Protein AF-E6YTX5-F1 (afdb_monomer)

Secondary structure (DSSP, 8-state):
-PPPP-EEEEEEEEEP----TTS-----EEEEEEESS-BTTBPTT-EEEEESSGGGB-SSTT-EEB---SS-----SS-EE-TT-EE-TT-EE-TT-EE-TT-EE-TT-EEETT-EE-TT-EE-TT-EEES-EE-TT-EE-TT-EEETT-EE-TT-EE-TT-EE-TT-EE-TT-EE-TT-EE-TT-EE-TT-EEEET-EE-TT-EE-TT-EEEE-TTSSSEE---------

Nearest PDB structures (foldseek):
  3bfp-assembly1_A  TM=7.413E-01  e=3.092E-03  Campylobacter jejuni
  5tyh-assembly1_A  TM=8.079E-01  e=4.284E-02  Campylobacter jejuni subsp. jejuni NCTC 11168 = ATCC 700819
  4eab-assembly1_A  TM=7.707E-01  e=7.173E-02  Caulobacter vibrioides
  3bss-assembly1_A  TM=4.987E-01  e=5.265E-02  Campylobacter jejuni
  8gpm-assembly1_A  TM=3.369E-01  e=1.201E-01  Acinetobacter baumannii

Solvent-accessible surface area (backbone atoms only — not comparable to full-atom values): 10870 Å² total; per-residue (Å²): 134,85,80,66,71,39,55,47,77,55,71,83,62,59,77,50,74,55,88,60,102,78,82,68,69,58,73,49,62,33,28,29,31,29,29,67,43,70,48,84,92,49,47,55,67,41,62,31,24,49,42,59,51,77,84,29,49,44,61,52,70,51,26,45,50,44,48,52,88,84,79,89,62,66,40,55,42,63,20,37,37,24,41,44,12,39,37,28,43,47,17,23,41,11,58,63,10,36,36,20,46,54,11,37,35,23,43,51,12,38,35,22,59,50,13,39,35,22,46,52,12,37,36,23,46,52,12,36,36,31,36,17,42,35,23,44,54,11,36,38,22,42,53,10,36,36,25,44,65,12,37,36,21,43,54,10,36,37,22,41,53,12,37,38,21,44,51,14,36,35,21,47,52,10,36,37,22,44,50,14,37,36,21,47,52,16,34,37,22,41,55,12,37,37,22,52,62,19,80,44,48,48,77,44,76,43,44,46,82,40,31,35,29,40,50,97,88,48,105,47,84,37,72,74,72,88,83,81,86,80,129

Radius of gyration: 19.89 Å; Cα contacts (8 Å, |Δi|>4): 703; chains: 1; bounding box: 44×38×70 Å

pLDDT: mean 84.65, std 18.73, range [28.7, 98.88]

Foldseek 3Di:
DDLPAQKDFDDKADFDADPDVPDDGDTAIWTWIAGCADADPDHHGATFFIERDPQQEDSDAQWGHHDDDDDPAGQDDAEHIDHNEYHEANHHAHAHEYEYDHEYEYHQEYHHANEYHDDQEYEDADEYEHCEYEEANEYEYALEYEYEDEYAYHQEYEYADEYAYDHEYTDDNEYEYHHAYAYANEYAEANEYHDDDHYHYHHHYHHHDFYWYDDPPDRDTDRDDDDDPDD

Mean predicted aligned error: 8.16 Å

Structure (mmCIF, N/CA/C/O backbone):
data_AF-E6YTX5-F1
#
_entry.id   AF-E6YTX5-F1
#
loop_
_atom_site.group_PDB
_atom_site.id
_atom_site.type_symbol
_atom_site.label_atom_id
_atom_site.label_alt_id
_atom_site.label_comp_id
_atom_site.label_asym_id
_atom_site.label_entity_id
_atom_site.label_seq_id
_atom_site.pdbx_PDB_ins_code
_atom_site.Cartn_x
_atom_site.Cartn_y
_atom_site.Cartn_z
_atom_site.occupancy
_atom_site.B_iso_or_equiv
_atom_site.auth_seq_id
_atom_site.auth_comp_id
_atom_site.auth_asym_id
_atom_site.auth_atom_id
_atom_site.pdbx_PDB_model_num
ATOM 1 N N . MET A 1 1 ? -13.051 19.928 21.523 1.00 49.06 1 MET A N 1
ATOM 2 C CA . MET A 1 1 ? -14.189 18.980 21.526 1.00 49.06 1 MET A CA 1
ATOM 3 C C . MET A 1 1 ? -13.608 17.581 21.617 1.00 49.06 1 MET A C 1
ATOM 5 O O . MET A 1 1 ? -12.653 17.315 20.905 1.00 49.06 1 MET A O 1
ATOM 9 N N . SER A 1 2 ? -14.096 16.726 22.518 1.00 64.88 2 SER A N 1
ATOM 10 C CA . SER A 1 2 ? -13.636 15.332 22.587 1.00 64.88 2 SER A CA 1
ATOM 11 C C . SER A 1 2 ? -14.159 14.577 21.361 1.00 64.88 2 SER A C 1
ATOM 13 O O . SER A 1 2 ? -15.361 14.613 21.093 1.00 64.88 2 SER A O 1
ATOM 15 N N . VAL A 1 3 ? -13.272 13.945 20.587 1.00 73.25 3 VAL A N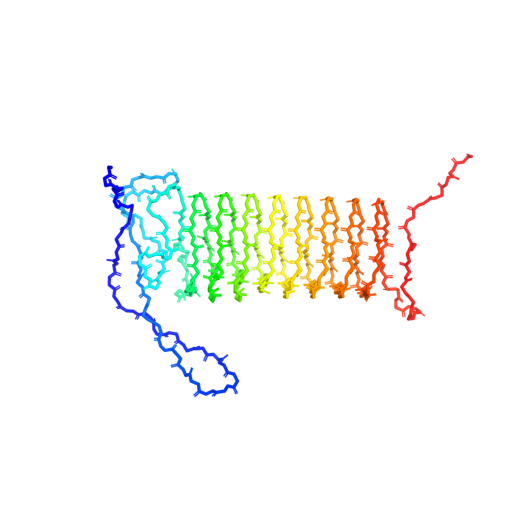 1
ATOM 16 C CA . VAL A 1 3 ? -13.670 13.077 19.470 1.00 73.25 3 VAL A CA 1
ATOM 17 C C . VAL A 1 3 ? -14.444 11.894 20.049 1.00 73.25 3 VAL A C 1
ATOM 19 O O . VAL A 1 3 ? -13.931 11.146 20.880 1.00 73.25 3 VAL A O 1
ATOM 22 N N . ARG A 1 4 ? -15.701 11.718 19.628 1.00 88.31 4 ARG A N 1
ATOM 23 C CA . ARG A 1 4 ? -16.522 10.586 20.072 1.00 88.31 4 ARG A CA 1
ATOM 24 C C . ARG A 1 4 ? -15.938 9.288 19.513 1.00 88.31 4 ARG A C 1
ATOM 26 O O . ARG A 1 4 ? -15.827 9.150 18.292 1.00 88.31 4 ARG A O 1
ATOM 33 N N . LYS A 1 5 ? -15.638 8.328 20.398 1.00 94.19 5 LYS A N 1
ATOM 34 C CA . LYS A 1 5 ? -15.124 7.005 20.013 1.00 94.19 5 LYS A CA 1
ATOM 35 C C . LYS A 1 5 ? -15.988 6.365 18.925 1.00 94.19 5 LYS A C 1
ATOM 37 O O . LYS A 1 5 ? -17.220 6.391 18.978 1.00 94.19 5 LYS A O 1
ATOM 42 N N . LYS A 1 6 ? -15.310 5.818 17.920 1.00 95.25 6 LYS A N 1
ATOM 43 C CA . LYS A 1 6 ? -15.910 5.157 16.751 1.00 95.25 6 LYS A CA 1
ATOM 44 C C . LYS A 1 6 ? -16.050 3.647 16.947 1.00 95.25 6 LYS A C 1
ATOM 46 O O . LYS A 1 6 ? -16.981 3.048 16.421 1.00 95.25 6 LYS A O 1
ATOM 51 N N . TYR A 1 7 ? -15.158 3.056 17.733 1.00 95.44 7 TYR A N 1
ATOM 52 C CA . TYR A 1 7 ? -15.118 1.629 18.018 1.00 95.44 7 TYR A CA 1
ATOM 53 C C . TYR A 1 7 ? -14.652 1.371 19.453 1.00 95.44 7 TYR A C 1
ATOM 55 O O . TYR A 1 7 ? -14.137 2.270 20.122 1.00 95.44 7 TYR A O 1
ATOM 63 N N . GLU A 1 8 ? -14.820 0.134 19.899 1.00 94.94 8 GLU A N 1
ATOM 64 C CA . GLU A 1 8 ? -14.293 -0.401 21.156 1.00 94.94 8 GLU A CA 1
ATOM 65 C C . GLU A 1 8 ? -13.584 -1.742 20.931 1.00 94.94 8 GLU A C 1
ATOM 67 O O . GLU A 1 8 ? -13.739 -2.363 19.878 1.00 94.94 8 GLU A O 1
ATOM 72 N N . PHE A 1 9 ? -12.843 -2.208 21.938 1.00 92.62 9 PHE A N 1
ATOM 73 C CA . PHE A 1 9 ? -12.218 -3.530 21.943 1.00 92.62 9 PHE A CA 1
ATOM 74 C C . PHE A 1 9 ? -13.147 -4.610 22.492 1.00 92.62 9 PHE A C 1
ATOM 76 O O . PHE A 1 9 ? -13.780 -4.439 23.533 1.00 92.62 9 PHE A O 1
ATOM 83 N N . VAL A 1 10 ? -13.180 -5.760 21.820 1.00 87.44 10 VAL A N 1
ATOM 84 C CA . VAL A 1 10 ? -14.000 -6.921 22.171 1.00 87.44 10 VAL A CA 1
ATOM 85 C C . VAL A 1 10 ? -13.105 -8.138 22.411 1.00 87.44 10 VAL A C 1
ATOM 87 O O . VAL A 1 10 ? -12.638 -8.755 21.460 1.00 87.44 10 VAL A O 1
ATOM 90 N N . ARG A 1 11 ? -12.941 -8.525 23.691 1.00 68.31 11 ARG A N 1
ATOM 91 C CA . ARG A 1 11 ? -12.152 -9.688 24.177 1.00 68.31 11 ARG A CA 1
ATOM 92 C C . ARG A 1 11 ? -10.670 -9.715 23.696 1.00 68.31 11 ARG A C 1
ATOM 94 O O . ARG A 1 11 ? -10.247 -8.966 22.828 1.00 68.31 11 ARG A O 1
ATOM 101 N N . LYS A 1 12 ? -9.849 -10.550 24.346 1.00 65.00 12 LYS A N 1
ATOM 102 C CA . LYS A 1 12 ? -8.376 -10.709 24.210 1.00 65.00 12 LYS A CA 1
ATOM 103 C C . LYS A 1 12 ? -8.095 -12.178 23.833 1.00 65.00 12 LYS A C 1
ATOM 105 O O . LYS A 1 12 ? -8.868 -13.017 24.283 1.00 65.00 12 LYS A O 1
ATOM 110 N N . SER A 1 13 ? -7.079 -12.641 23.106 1.00 59.00 13 SER A N 1
ATOM 111 C CA . SER A 1 13 ? -6.025 -12.122 22.215 1.00 59.00 13 SER A CA 1
ATOM 112 C C . SER A 1 13 ? -5.640 -13.297 21.308 1.00 59.00 13 SER A C 1
ATOM 114 O O . SER A 1 13 ? -5.735 -14.445 21.746 1.00 59.00 13 SER A O 1
ATOM 116 N N . VAL A 1 14 ? -5.131 -13.032 20.109 1.00 59.97 14 VAL A N 1
ATOM 117 C CA . VAL A 1 14 ? -4.348 -14.028 19.361 1.00 59.97 14 VAL A CA 1
ATOM 118 C C . VAL A 1 14 ? -2.887 -13.658 19.501 1.00 59.97 14 VAL A C 1
ATOM 120 O O . VAL A 1 14 ? -2.542 -12.490 19.350 1.00 59.97 14 VAL A O 1
ATOM 123 N N . THR A 1 15 ? -2.064 -14.637 19.864 1.00 54.44 15 THR A N 1
ATOM 124 C CA . THR A 1 15 ? -0.613 -14.482 19.934 1.00 54.44 15 THR A CA 1
ATOM 125 C C . THR A 1 15 ? -0.040 -14.794 18.566 1.00 54.44 15 THR A C 1
ATOM 127 O O . THR A 1 15 ? -0.195 -15.914 18.079 1.00 54.44 15 THR A O 1
ATOM 130 N N . PHE A 1 16 ? 0.633 -13.819 17.970 1.00 57.09 16 PHE A N 1
ATOM 131 C CA . PHE A 1 16 ? 1.436 -14.042 16.778 1.00 57.09 16 PHE A CA 1
ATOM 132 C C . PHE A 1 16 ? 2.883 -14.323 17.145 1.00 57.09 16 PHE A C 1
ATOM 134 O O . PHE A 1 16 ? 3.424 -13.757 18.096 1.00 57.09 16 PHE A O 1
ATOM 141 N N . LEU A 1 17 ? 3.482 -15.243 16.393 1.00 48.41 17 LEU A N 1
ATOM 142 C CA . LEU A 1 17 ? 4.911 -15.499 16.403 1.00 48.41 17 LEU A CA 1
ATOM 143 C C . LEU A 1 17 ? 5.479 -14.886 15.128 1.00 48.41 17 LEU A C 1
ATOM 145 O O . LEU A 1 17 ? 5.140 -15.323 14.028 1.00 48.41 17 LEU A O 1
ATOM 149 N N . TYR A 1 18 ? 6.354 -13.900 15.282 1.00 50.44 18 TYR A N 1
ATOM 150 C CA . TYR A 1 18 ? 7.182 -13.421 14.184 1.00 50.44 18 TYR A CA 1
ATOM 151 C C . TYR A 1 18 ? 8.235 -14.487 13.861 1.00 50.44 18 TYR A C 1
ATOM 153 O O . TYR A 1 18 ? 8.946 -14.919 14.778 1.00 50.44 18 TYR A O 1
ATOM 161 N N . PRO A 1 19 ? 8.379 -14.918 12.598 1.00 44.81 19 PRO A N 1
ATOM 162 C CA . PRO A 1 19 ? 9.629 -15.487 12.141 1.00 44.81 19 PRO A CA 1
ATOM 163 C C . PRO A 1 19 ? 10.582 -14.317 11.875 1.00 44.81 19 PRO A C 1
ATOM 165 O O . PRO A 1 19 ? 10.585 -13.751 10.785 1.00 44.81 19 PRO A O 1
ATOM 168 N N . ASP A 1 20 ? 11.355 -13.911 12.880 1.00 43.38 20 ASP A N 1
ATOM 169 C CA . ASP A 1 20 ? 12.645 -13.289 12.589 1.00 43.38 20 ASP A CA 1
ATOM 170 C C . ASP A 1 20 ? 13.695 -14.403 12.428 1.00 43.38 20 ASP A C 1
ATOM 172 O O . ASP A 1 20 ? 13.547 -15.508 12.956 1.00 43.38 20 ASP A O 1
ATOM 176 N N . GLU A 1 21 ? 14.751 -14.146 11.659 1.00 49.84 21 GLU A N 1
ATOM 177 C CA . GLU A 1 21 ? 15.874 -15.082 11.511 1.00 49.84 21 GLU A CA 1
ATOM 178 C C . GLU A 1 21 ? 16.780 -15.123 12.768 1.00 49.84 21 GLU A C 1
ATOM 180 O O . GLU A 1 21 ? 17.807 -15.799 12.751 1.00 49.84 21 GLU A O 1
ATOM 185 N N . GLN A 1 22 ? 16.445 -14.418 13.864 1.00 50.69 22 GLN A N 1
ATOM 186 C CA . GLN A 1 22 ? 17.355 -14.166 14.998 1.00 50.69 22 GLN A CA 1
ATOM 187 C C . GLN A 1 22 ? 16.780 -14.367 16.413 1.00 50.69 22 GLN A C 1
ATOM 189 O O . GLN A 1 22 ? 17.419 -14.007 17.398 1.00 50.69 22 GLN A O 1
ATOM 1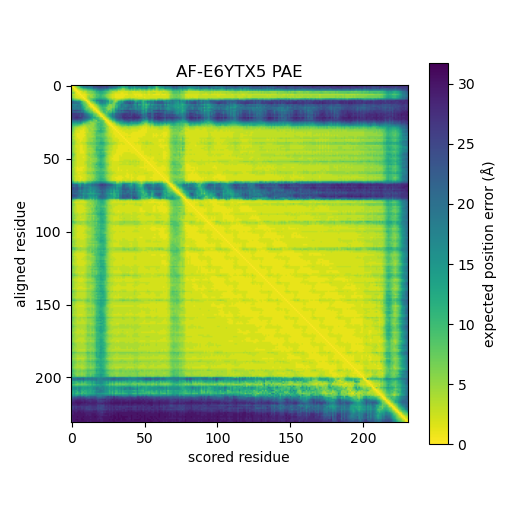94 N N . SER A 1 23 ? 15.706 -15.140 16.552 1.00 49.38 23 SER A N 1
ATOM 195 C CA . SER A 1 23 ? 15.308 -15.770 17.819 1.00 49.38 23 SER A CA 1
ATOM 196 C C . SER A 1 23 ? 14.799 -14.815 18.912 1.00 49.38 23 SER A C 1
ATOM 198 O O . SER A 1 23 ? 15.160 -14.975 20.082 1.00 49.38 23 SER A O 1
ATOM 200 N N . LEU A 1 24 ? 13.879 -13.895 18.598 1.00 43.97 24 LEU A N 1
ATOM 201 C CA . LEU A 1 24 ? 12.984 -13.354 19.631 1.00 43.97 24 LEU A CA 1
ATOM 202 C C . LEU A 1 24 ? 11.525 -13.315 19.160 1.00 43.97 24 LEU A C 1
ATOM 204 O O . LEU A 1 24 ? 11.080 -12.413 18.457 1.00 43.97 24 LEU A O 1
ATOM 208 N N . HIS A 1 25 ? 10.735 -14.288 19.612 1.00 53.22 25 HIS A N 1
ATOM 209 C CA . HIS A 1 25 ? 9.292 -14.293 19.397 1.00 53.22 25 HIS A CA 1
ATOM 210 C C . HIS A 1 25 ? 8.640 -13.114 20.133 1.00 53.22 25 HIS A C 1
ATOM 212 O O . HIS A 1 25 ? 8.326 -13.203 21.324 1.00 53.22 25 HIS A O 1
ATOM 218 N N . LYS A 1 26 ? 8.406 -11.995 19.441 1.00 58.50 26 LYS A N 1
ATOM 219 C CA . LYS A 1 26 ? 7.594 -10.911 19.998 1.00 58.50 26 LYS A CA 1
ATOM 220 C C . LYS A 1 26 ? 6.137 -11.372 20.034 1.00 58.50 26 LYS A C 1
ATOM 222 O O . LYS A 1 26 ? 5.493 -11.530 19.011 1.00 58.50 26 LYS A O 1
ATOM 227 N N . THR A 1 27 ? 5.611 -11.605 21.229 1.00 64.94 27 THR A N 1
ATOM 228 C CA . THR A 1 27 ? 4.177 -11.841 21.412 1.00 64.94 27 THR A CA 1
ATOM 229 C C . THR A 1 27 ? 3.468 -10.496 21.465 1.00 64.94 27 THR A C 1
ATOM 231 O O . THR A 1 27 ? 3.689 -9.724 22.399 1.00 64.94 27 THR A O 1
ATOM 234 N N . VAL A 1 28 ? 2.611 -10.220 20.486 1.00 71.62 28 VAL A N 1
ATOM 235 C CA . VAL A 1 28 ? 1.752 -9.029 20.482 1.00 71.62 28 VAL A CA 1
ATOM 236 C C . VAL A 1 28 ? 0.323 -9.428 20.827 1.00 71.62 28 VAL A C 1
ATOM 238 O O . VAL A 1 28 ? -0.205 -10.411 20.310 1.00 71.62 28 VAL A O 1
ATOM 241 N N . ALA A 1 29 ? -0.304 -8.672 21.730 1.00 78.94 29 ALA A N 1
ATOM 242 C CA . ALA A 1 29 ? -1.715 -8.834 22.044 1.00 78.94 29 ALA A CA 1
ATOM 243 C C . ALA A 1 29 ? -2.551 -8.021 21.054 1.00 78.94 29 ALA A C 1
ATOM 245 O O . ALA A 1 29 ? -2.413 -6.806 20.972 1.00 78.94 29 ALA A O 1
ATOM 246 N N . LEU A 1 30 ? -3.442 -8.700 20.339 1.00 81.69 30 LEU A N 1
ATOM 247 C CA . LEU A 1 30 ? -4.367 -8.066 19.408 1.00 81.69 30 LEU A CA 1
ATOM 248 C C . LEU A 1 30 ? -5.788 -8.064 19.970 1.00 81.69 30 LEU A C 1
ATOM 250 O O . LEU A 1 30 ? -6.232 -9.039 20.586 1.00 81.69 30 LEU A O 1
ATOM 254 N N . PHE A 1 31 ? -6.509 -6.978 19.715 1.00 86.31 31 PHE A N 1
ATOM 255 C CA . PHE A 1 31 ? -7.867 -6.744 20.183 1.00 86.31 31 PHE A CA 1
ATOM 256 C C . PHE A 1 31 ? -8.803 -6.614 19.002 1.00 86.31 31 PHE A C 1
ATOM 258 O O . PHE A 1 31 ? -8.623 -5.735 18.161 1.00 86.31 31 PHE A O 1
ATOM 265 N N . ARG A 1 32 ? -9.833 -7.458 18.960 1.00 88.50 32 ARG A N 1
ATOM 266 C CA . ARG A 1 32 ? -10.882 -7.320 17.956 1.00 88.50 32 ARG A CA 1
ATOM 267 C C . ARG A 1 32 ? -11.642 -6.020 18.190 1.00 88.50 32 ARG A C 1
ATOM 269 O O . ARG A 1 32 ? -11.944 -5.698 19.338 1.00 88.50 32 ARG A O 1
ATOM 276 N N . ILE A 1 33 ? -11.982 -5.302 17.129 1.00 91.38 33 ILE A N 1
ATOM 277 C CA . ILE A 1 33 ? -12.743 -4.056 17.223 1.00 91.38 33 ILE A CA 1
ATOM 278 C C . ILE A 1 33 ? -14.227 -4.287 16.943 1.00 91.38 33 ILE A C 1
ATOM 280 O O . ILE A 1 33 ? -14.610 -5.172 16.175 1.00 91.38 33 ILE A O 1
ATOM 284 N N . ARG A 1 34 ? -15.073 -3.457 17.547 1.00 93.75 34 ARG A N 1
ATOM 285 C CA . ARG A 1 34 ? -16.507 -3.377 17.251 1.00 93.75 34 ARG A CA 1
ATOM 286 C C . ARG A 1 34 ? -16.930 -1.931 17.090 1.00 93.75 34 ARG A C 1
ATOM 288 O O . ARG A 1 34 ? -16.569 -1.096 17.917 1.00 93.75 34 ARG A O 1
ATOM 295 N N . ALA A 1 35 ? -17.698 -1.640 16.048 1.00 96.44 35 ALA A N 1
ATOM 296 C CA . ALA A 1 35 ? -18.214 -0.305 15.784 1.00 96.44 35 ALA A CA 1
ATOM 297 C C . ALA A 1 35 ? -19.236 0.122 16.853 1.00 96.44 35 ALA A C 1
ATOM 299 O O . ALA A 1 35 ? -20.155 -0.622 17.191 1.00 96.44 35 ALA A O 1
ATOM 300 N N . LEU A 1 36 ? -19.095 1.346 17.367 1.00 97.50 36 LEU A N 1
ATOM 301 C CA . LEU A 1 36 ? -19.989 1.936 18.377 1.00 97.50 36 LEU A CA 1
ATOM 302 C C . LEU A 1 36 ? -21.110 2.793 17.769 1.00 97.50 36 LEU A C 1
ATOM 304 O O . LEU A 1 36 ? -22.037 3.197 18.470 1.00 97.50 36 LEU A O 1
ATOM 308 N N . ARG A 1 37 ? -20.989 3.144 16.488 1.00 95.88 37 ARG A N 1
ATOM 309 C CA . ARG A 1 37 ? -21.912 4.010 15.745 1.00 95.88 37 ARG A CA 1
ATOM 310 C C . ARG A 1 37 ? -21.762 3.768 14.248 1.00 95.88 37 ARG A C 1
ATOM 312 O O . ARG A 1 37 ? -20.756 3.206 13.832 1.00 95.88 37 ARG A O 1
ATOM 319 N N . ASP A 1 38 ? -22.706 4.275 13.469 1.00 97.19 38 ASP A N 1
ATOM 320 C CA . ASP A 1 38 ? -22.618 4.307 12.009 1.00 97.19 38 ASP A CA 1
ATOM 321 C C . ASP A 1 38 ? -21.572 5.332 11.524 1.00 97.19 38 ASP A C 1
ATOM 323 O O . ASP A 1 38 ? -21.462 6.436 12.081 1.00 97.19 38 ASP A O 1
ATOM 327 N N . PHE A 1 39 ? -20.817 4.978 10.480 1.00 96.06 39 PHE A N 1
ATOM 328 C CA . PHE A 1 39 ? -19.897 5.857 9.742 1.00 96.06 39 PHE A CA 1
ATOM 329 C C . PHE A 1 39 ? -19.501 5.216 8.407 1.00 96.06 39 PHE A C 1
ATOM 331 O O . PHE A 1 39 ? -19.269 4.013 8.347 1.00 96.06 39 PHE A O 1
ATOM 338 N N . GLY A 1 40 ? -19.393 6.010 7.337 1.00 94.75 40 GLY A N 1
ATOM 339 C CA . GLY A 1 40 ? -19.161 5.468 5.995 1.00 94.75 40 GLY A CA 1
ATOM 340 C C . GLY A 1 40 ? -20.168 4.360 5.659 1.00 94.75 40 GLY A C 1
ATOM 341 O O . GLY A 1 40 ? -21.378 4.580 5.691 1.00 94.75 40 GLY A O 1
ATOM 342 N N . ASP A 1 41 ? -19.650 3.172 5.375 1.00 93.75 41 ASP A N 1
ATOM 343 C CA . ASP A 1 41 ? -20.376 1.925 5.127 1.00 93.75 41 ASP A CA 1
ATOM 344 C C . ASP A 1 41 ? -20.474 0.989 6.347 1.00 93.75 41 ASP A C 1
ATOM 346 O O . ASP A 1 41 ? -21.129 -0.045 6.259 1.00 93.75 41 ASP A O 1
ATOM 350 N N . VAL A 1 42 ? -19.888 1.355 7.489 1.00 95.81 42 VAL A N 1
ATOM 351 C CA . VAL A 1 42 ? -19.889 0.555 8.724 1.00 95.81 42 VAL A CA 1
ATOM 352 C C . VAL A 1 42 ? -21.095 0.904 9.596 1.00 95.81 42 VAL A C 1
ATOM 354 O O . VAL A 1 42 ? -21.420 2.083 9.794 1.00 95.81 42 VAL A O 1
ATOM 357 N N . LYS A 1 43 ? -21.750 -0.120 10.146 1.00 96.62 43 LYS A N 1
ATOM 358 C CA . LYS A 1 43 ? -22.913 -0.014 11.033 1.00 96.62 43 LYS A CA 1
ATOM 359 C C . LYS A 1 43 ? -22.554 -0.253 12.490 1.00 96.62 43 LYS A C 1
ATOM 361 O O . LYS A 1 43 ? -21.639 -1.002 12.826 1.00 96.62 43 LYS A O 1
ATOM 366 N N . ALA A 1 44 ? -23.290 0.404 13.385 1.00 96.81 44 ALA A N 1
ATOM 367 C CA . ALA A 1 44 ? -23.146 0.178 14.817 1.00 96.81 44 ALA A CA 1
ATOM 368 C C . ALA A 1 44 ? -23.325 -1.315 15.151 1.00 96.81 44 ALA A C 1
ATOM 370 O O . ALA A 1 44 ? -24.318 -1.931 14.773 1.00 96.81 44 ALA A O 1
ATOM 371 N N . GLY A 1 45 ? -22.373 -1.882 15.893 1.00 94.38 45 GLY A N 1
ATOM 372 C CA . GLY A 1 45 ? -22.345 -3.303 16.236 1.00 94.38 45 GLY A CA 1
ATOM 373 C C . GLY A 1 45 ? -21.515 -4.177 15.295 1.00 94.38 45 GLY A C 1
ATOM 374 O O . GLY A 1 45 ? -21.178 -5.292 15.701 1.00 94.38 45 GLY A O 1
ATOM 375 N N . ASP A 1 46 ? -21.117 -3.682 14.117 1.00 92.88 46 ASP A N 1
ATOM 376 C CA . ASP A 1 46 ? -20.269 -4.431 13.189 1.00 92.88 46 ASP A CA 1
ATOM 377 C C . ASP A 1 46 ? -18.948 -4.820 13.852 1.00 92.88 46 ASP A C 1
ATOM 379 O O . ASP A 1 46 ? -18.265 -4.002 14.484 1.00 92.88 46 ASP A O 1
ATOM 383 N N . LEU A 1 47 ? -18.580 -6.091 13.702 1.00 90.69 47 LEU A N 1
ATOM 384 C CA . LEU A 1 47 ? -17.277 -6.583 14.119 1.00 90.69 47 LEU A CA 1
ATOM 385 C C . LEU A 1 47 ? -16.259 -6.266 13.028 1.00 90.69 47 LEU A C 1
ATOM 387 O O . LEU A 1 47 ? -16.417 -6.680 11.882 1.00 90.69 47 LEU A O 1
ATOM 391 N N . GLY A 1 48 ? -15.195 -5.570 13.405 1.00 90.31 48 GLY A N 1
ATOM 392 C CA . GLY A 1 48 ? -14.028 -5.392 12.558 1.00 90.31 48 GLY A CA 1
ATOM 393 C C . GLY A 1 48 ? -12.971 -6.456 12.825 1.00 90.31 48 GLY A C 1
ATOM 394 O O . GLY A 1 48 ? -13.179 -7.411 13.594 1.00 90.31 48 GLY A O 1
ATOM 395 N N . GLY A 1 49 ? -11.825 -6.256 12.181 1.00 87.94 49 GLY A N 1
ATOM 396 C CA . GLY A 1 49 ? -10.603 -6.997 12.443 1.00 87.94 49 GLY A CA 1
ATOM 397 C C . GLY A 1 49 ? -10.057 -6.710 13.843 1.00 87.94 49 GLY A C 1
ATOM 398 O O . GLY A 1 49 ? -10.748 -6.269 14.757 1.00 87.94 49 GLY A O 1
ATOM 399 N N . PHE A 1 50 ? -8.788 -6.993 14.032 1.00 87.19 50 PHE A N 1
ATOM 400 C CA . PHE A 1 50 ? -8.039 -6.776 15.253 1.00 87.19 50 PHE A CA 1
ATOM 401 C C . PHE A 1 50 ? -7.010 -5.654 15.070 1.00 87.19 50 PHE A C 1
ATOM 403 O O . PHE A 1 50 ? -6.538 -5.373 13.975 1.00 87.19 50 PHE A O 1
ATOM 410 N N . ILE A 1 51 ? -6.665 -4.985 16.159 1.00 88.25 51 ILE A N 1
ATOM 411 C CA . ILE A 1 51 ? -5.576 -4.009 16.200 1.00 88.25 51 ILE A CA 1
ATOM 412 C C . ILE A 1 51 ? -4.786 -4.192 17.497 1.00 88.25 51 ILE A C 1
ATOM 414 O O . ILE A 1 51 ? -5.297 -4.772 18.454 1.00 88.25 51 ILE A O 1
ATOM 418 N N . GLU A 1 52 ? -3.542 -3.725 17.540 1.00 84.69 52 GLU A N 1
ATOM 419 C CA . GLU A 1 52 ? -2.674 -3.864 18.720 1.00 84.69 52 GLU A CA 1
ATOM 420 C C . GLU A 1 52 ? -3.047 -2.870 19.829 1.00 84.69 52 GLU A C 1
ATOM 422 O O . GLU A 1 52 ? -3.126 -3.231 21.003 1.00 84.69 52 GLU A O 1
ATOM 427 N N . HIS A 1 53 ? -3.330 -1.620 19.468 1.00 87.38 53 HIS A N 1
ATOM 428 C CA . HIS A 1 53 ? -3.697 -0.561 20.399 1.00 87.38 53 HIS A CA 1
ATOM 429 C C . HIS A 1 53 ? -4.584 0.506 19.738 1.00 87.38 53 HIS A C 1
ATOM 431 O O . HIS A 1 53 ? -4.676 0.616 18.518 1.00 87.38 53 HIS A O 1
ATOM 437 N N . GLU A 1 54 ? -5.220 1.357 20.548 1.00 91.00 54 GLU A N 1
ATOM 438 C CA . GLU A 1 54 ? -6.208 2.352 20.082 1.00 91.00 54 GLU A CA 1
ATOM 439 C C . GLU A 1 54 ? -5.609 3.357 19.077 1.00 91.00 54 GLU A C 1
ATOM 441 O O . GLU A 1 54 ? -6.287 3.829 18.172 1.00 91.00 54 GLU A O 1
ATOM 446 N N . GLY A 1 55 ? -4.301 3.624 19.164 1.00 91.38 55 GLY A N 1
ATOM 447 C CA . GLY A 1 55 ? -3.592 4.466 18.195 1.00 91.38 55 GLY A CA 1
ATOM 448 C C . GLY A 1 55 ? -3.445 3.886 16.778 1.00 91.38 55 GLY A C 1
ATOM 449 O O . GLY A 1 55 ? -3.108 4.642 15.873 1.00 91.38 55 GLY A O 1
ATOM 450 N N . ASN A 1 56 ? -3.680 2.586 16.552 1.00 91.75 56 ASN A N 1
ATOM 451 C CA . ASN A 1 56 ? -3.525 1.977 15.223 1.00 91.75 56 ASN A CA 1
ATOM 452 C C . ASN A 1 56 ? -4.670 2.332 14.272 1.00 91.75 56 ASN A C 1
ATOM 454 O O . ASN A 1 56 ? -4.477 2.311 13.064 1.00 91.75 56 ASN A O 1
ATOM 458 N N . LEU A 1 57 ? -5.861 2.642 14.789 1.00 94.25 57 LEU A N 1
ATOM 459 C CA . LEU A 1 57 ? -7.025 2.965 13.969 1.00 94.25 57 LEU A CA 1
ATOM 460 C C . LEU A 1 57 ? -7.657 4.262 14.459 1.00 94.25 57 LEU A C 1
ATOM 462 O O . LEU A 1 57 ? -8.147 4.339 15.587 1.00 94.25 57 LEU A O 1
ATOM 466 N N . SER A 1 58 ? -7.687 5.278 13.601 1.00 95.25 58 SER A N 1
ATOM 467 C CA . SER A 1 58 ? -8.207 6.586 13.993 1.00 95.25 58 SER A CA 1
ATOM 468 C C . SER A 1 58 ? -9.711 6.558 14.295 1.00 95.25 58 SER A C 1
ATOM 470 O O . SER A 1 58 ? -10.519 5.911 13.617 1.00 95.25 58 SER A O 1
ATOM 472 N N . HIS A 1 59 ? -10.111 7.318 15.314 1.00 95.56 59 HIS A N 1
ATOM 473 C CA . HIS A 1 59 ? -11.515 7.628 15.583 1.00 95.56 59 HIS A CA 1
ATOM 474 C C . HIS A 1 59 ? -12.073 8.743 14.681 1.00 95.56 59 HIS A C 1
ATOM 476 O O . HIS A 1 59 ? -13.290 8.942 14.653 1.00 95.56 59 HIS A O 1
ATOM 482 N N . GLU A 1 60 ? -11.212 9.430 13.928 1.00 94.75 60 GLU A N 1
ATOM 483 C CA . GLU A 1 60 ? -11.585 10.419 12.916 1.00 94.75 60 GLU A CA 1
ATOM 484 C C . GLU A 1 60 ? -11.681 9.793 11.519 1.00 94.75 60 GLU A C 1
ATOM 486 O O . GLU A 1 60 ? -11.039 8.783 11.215 1.00 94.75 60 GLU A O 1
ATOM 491 N N . GLY A 1 61 ? -12.508 10.401 10.665 1.00 95.06 61 GLY A N 1
ATOM 492 C CA . GLY A 1 61 ? -12.793 9.891 9.326 1.00 95.06 61 GLY A CA 1
ATOM 493 C C . GLY A 1 61 ? -13.453 8.506 9.318 1.00 95.06 61 GLY A C 1
ATOM 494 O O . GLY A 1 61 ? -13.882 7.968 10.348 1.00 95.06 61 GLY A O 1
ATOM 495 N N . ASN A 1 62 ? -13.538 7.922 8.124 1.00 96.69 62 ASN A N 1
ATOM 496 C CA . ASN A 1 62 ? -14.238 6.660 7.883 1.00 96.69 62 ASN A CA 1
ATOM 497 C C . ASN A 1 62 ? -13.314 5.437 7.823 1.00 96.69 62 ASN A C 1
ATOM 499 O O . ASN A 1 62 ? -13.746 4.383 7.373 1.00 96.69 62 ASN A O 1
ATOM 503 N N . CYS A 1 63 ? -12.057 5.558 8.263 1.00 96.25 63 CYS A N 1
ATOM 504 C CA . CYS A 1 63 ? -11.123 4.441 8.217 1.00 96.25 63 CYS A CA 1
ATOM 505 C C . CYS A 1 63 ? -11.636 3.214 8.982 1.00 96.25 63 CYS A C 1
ATOM 507 O O . CYS A 1 63 ? -12.225 3.352 10.064 1.00 96.25 63 CYS A O 1
ATOM 509 N N . TRP A 1 64 ? -11.411 2.024 8.429 1.00 95.25 64 TRP A N 1
ATOM 510 C CA . TRP A 1 64 ? -11.898 0.780 9.017 1.00 95.25 64 TRP A CA 1
ATOM 511 C C . TRP A 1 64 ? -11.043 -0.421 8.635 1.00 95.25 64 TRP A C 1
ATOM 513 O O . TRP A 1 64 ? -10.551 -0.518 7.511 1.00 95.25 64 TRP A O 1
ATOM 523 N N . VAL A 1 65 ? -10.913 -1.346 9.584 1.00 93.25 65 VAL A N 1
ATOM 524 C CA . VAL A 1 65 ? -10.350 -2.678 9.364 1.00 93.25 65 VAL A CA 1
ATOM 525 C C . VAL A 1 65 ? -11.503 -3.662 9.475 1.00 93.25 65 VAL A C 1
ATOM 527 O O . VAL A 1 65 ? -12.016 -3.913 10.568 1.00 93.25 65 VAL A O 1
ATOM 530 N N . SER A 1 66 ? -11.942 -4.184 8.339 1.00 90.25 66 SER A N 1
ATOM 531 C CA . SER A 1 66 ? -13.049 -5.134 8.262 1.00 90.25 66 SER A CA 1
ATOM 532 C C . SER A 1 66 ? -12.604 -6.501 8.770 1.00 90.25 66 SER A C 1
ATOM 534 O O . SER A 1 66 ? -11.452 -6.887 8.593 1.00 90.25 66 SER A O 1
ATOM 536 N N . ALA A 1 67 ? -13.511 -7.242 9.404 1.00 79.19 67 ALA A N 1
ATOM 537 C CA . ALA A 1 67 ? -13.312 -8.673 9.586 1.00 79.19 67 ALA A CA 1
ATOM 538 C C . ALA A 1 67 ? -13.904 -9.374 8.373 1.00 79.19 67 ALA A C 1
ATOM 540 O O . ALA A 1 67 ? -15.128 -9.425 8.266 1.00 79.19 67 ALA A O 1
ATOM 541 N N . ASP A 1 68 ? -13.072 -9.930 7.496 1.00 68.19 68 ASP A N 1
ATOM 542 C CA . ASP A 1 68 ? -13.585 -10.899 6.535 1.00 68.19 68 ASP A CA 1
ATOM 543 C C . ASP A 1 68 ? -13.562 -12.294 7.157 1.00 68.19 68 ASP A C 1
ATOM 545 O O . ASP A 1 68 ? -12.548 -12.811 7.625 1.00 68.19 68 ASP A O 1
ATOM 549 N N . SER A 1 69 ? -14.759 -12.853 7.282 1.00 51.28 69 SER A N 1
ATOM 550 C CA . SER A 1 69 ? -15.051 -14.042 8.063 1.00 51.28 69 SER A CA 1
ATOM 551 C C . SER A 1 69 ? -15.173 -15.248 7.147 1.00 51.28 69 SER A C 1
ATOM 553 O O . SER A 1 69 ? -16.271 -15.514 6.653 1.00 51.28 69 SER A O 1
ATOM 555 N N . ARG A 1 70 ? -14.089 -16.006 6.948 1.00 51.94 70 ARG A N 1
ATOM 556 C CA . ARG A 1 70 ? -14.216 -17.399 6.483 1.00 51.94 70 ARG A CA 1
ATOM 557 C C . ARG A 1 70 ? -13.395 -18.394 7.292 1.00 51.94 70 ARG A C 1
ATOM 559 O O . ARG A 1 70 ? -14.000 -19.325 7.800 1.00 51.94 70 ARG A O 1
ATOM 566 N N . ASP A 1 71 ? -12.114 -18.145 7.566 1.00 45.28 71 ASP A N 1
ATOM 567 C CA . ASP A 1 71 ? -11.257 -19.218 8.114 1.00 45.28 71 ASP A CA 1
ATOM 568 C C . ASP A 1 71 ? -10.367 -18.821 9.302 1.00 45.28 71 ASP A C 1
ATOM 570 O O . ASP A 1 71 ? -9.373 -19.477 9.606 1.00 45.28 71 ASP A O 1
ATOM 574 N N . GLY A 1 72 ? -10.731 -17.763 10.033 1.00 46.94 72 GLY A N 1
ATOM 575 C CA . GLY A 1 72 ? -9.999 -17.377 11.244 1.00 46.94 72 GLY A CA 1
ATOM 576 C C . GLY A 1 72 ? -8.560 -16.940 10.965 1.00 46.94 72 GLY A C 1
ATOM 577 O O . GLY A 1 72 ? -7.715 -17.060 11.849 1.00 46.94 72 GLY A O 1
ATOM 578 N N . TYR A 1 73 ? -8.289 -16.452 9.752 1.00 46.28 73 TYR A N 1
ATOM 579 C CA . TYR A 1 73 ? -7.045 -15.789 9.401 1.00 46.28 73 TYR A CA 1
ATOM 580 C C . TYR A 1 73 ? -7.192 -14.273 9.539 1.00 46.28 73 TYR A C 1
ATOM 582 O O . TYR A 1 73 ? -8.282 -13.711 9.597 1.00 46.28 73 TYR A O 1
ATOM 590 N N . TYR A 1 74 ? -6.060 -13.642 9.788 1.00 53.25 74 TYR A N 1
ATOM 591 C CA . TYR A 1 74 ? -5.962 -12.469 10.634 1.00 53.25 74 TYR A CA 1
ATOM 592 C C . TYR A 1 74 ? -5.391 -11.306 9.819 1.00 53.25 74 TYR A C 1
ATOM 594 O O . TYR A 1 74 ? -4.231 -11.369 9.403 1.00 53.25 74 TYR A O 1
ATOM 602 N N . SER A 1 75 ? -6.182 -10.249 9.622 1.00 50.12 75 SER A N 1
ATOM 603 C CA . SER A 1 75 ? -5.775 -8.990 8.987 1.00 50.12 75 SER A CA 1
ATOM 604 C C . SER A 1 75 ? -4.830 -8.166 9.892 1.00 50.12 75 SER A C 1
ATOM 606 O O . SER A 1 75 ? -5.148 -7.032 10.239 1.00 50.12 75 SER A O 1
ATOM 608 N N . PHE A 1 76 ? -3.724 -8.735 10.399 1.00 58.62 76 PHE A N 1
ATOM 609 C CA . PHE A 1 76 ? -2.940 -8.131 11.501 1.00 58.62 76 PHE A CA 1
ATOM 610 C C . PHE A 1 76 ? -1.484 -7.833 11.188 1.00 58.62 76 PHE A C 1
ATOM 612 O O . PHE A 1 76 ? -0.789 -8.665 10.616 1.00 58.62 76 PHE A O 1
ATOM 619 N N . GLU A 1 77 ? -1.041 -6.631 11.591 1.00 54.72 77 GLU A N 1
ATOM 620 C CA . GLU A 1 77 ? -0.266 -6.354 12.831 1.00 54.72 77 GLU A CA 1
ATOM 621 C C . GLU A 1 77 ? 0.106 -4.863 12.914 1.00 54.72 77 GLU A C 1
ATOM 623 O O . GLU A 1 77 ? 0.264 -4.308 11.878 1.00 54.72 77 GLU A O 1
ATOM 628 N N . ALA A 1 78 ? 0.303 -4.180 14.048 1.00 57.78 78 ALA A N 1
ATOM 629 C CA . ALA A 1 78 ? 1.104 -2.932 14.225 1.00 57.78 78 ALA A CA 1
ATOM 630 C C . ALA A 1 78 ? 1.069 -1.706 13.240 1.00 57.78 78 ALA A C 1
ATOM 632 O O . ALA A 1 78 ? 1.906 -0.809 13.382 1.00 57.78 78 ALA A O 1
ATOM 633 N N . GLY A 1 79 ? 0.177 -1.607 12.250 1.00 77.94 79 GLY A N 1
ATOM 634 C CA . GLY A 1 79 ? 0.117 -0.474 11.308 1.00 77.94 79 GLY A CA 1
ATOM 635 C C . GLY A 1 79 ? -0.779 0.676 11.772 1.00 77.94 79 GLY A C 1
ATOM 636 O O . GLY A 1 79 ? -1.575 0.525 12.698 1.00 77.94 79 GLY A O 1
ATOM 637 N N . PHE A 1 80 ? -0.680 1.836 11.126 1.00 93.38 80 PHE A N 1
ATOM 638 C CA . PHE A 1 80 ? -1.523 3.004 11.393 1.00 93.38 80 PHE A CA 1
ATOM 639 C C . PHE A 1 80 ? -2.500 3.237 10.244 1.00 93.38 80 PHE A C 1
ATOM 641 O O . PHE A 1 80 ? -2.086 3.499 9.116 1.00 93.38 80 PHE A O 1
ATOM 648 N N . VAL A 1 81 ? -3.796 3.196 10.539 1.00 95.50 81 VAL A N 1
ATOM 649 C CA . VAL A 1 81 ? -4.883 3.370 9.576 1.00 95.50 81 VAL A CA 1
ATOM 650 C C . VAL A 1 81 ? -5.714 4.597 9.954 1.00 95.50 81 VAL A C 1
ATOM 652 O O . VAL A 1 81 ? -6.263 4.684 11.057 1.00 95.50 81 VAL A O 1
ATOM 655 N N . PHE A 1 82 ? -5.802 5.575 9.053 1.00 95.81 82 PHE A N 1
ATOM 656 C CA . PHE A 1 82 ? -6.488 6.848 9.313 1.00 95.81 82 PHE A CA 1
ATOM 657 C C . PHE A 1 82 ? -7.133 7.454 8.055 1.00 95.81 82 PHE A C 1
ATOM 659 O O . PHE A 1 82 ? -7.091 6.880 6.970 1.00 95.81 82 PHE A O 1
ATOM 666 N N . GLY A 1 83 ? -7.826 8.589 8.198 1.00 96.38 83 GLY A N 1
ATOM 667 C CA . GLY A 1 83 ? -8.627 9.167 7.114 1.00 96.38 83 GLY A CA 1
ATOM 668 C C . GLY A 1 83 ? -9.843 8.294 6.787 1.00 96.38 83 GLY A C 1
ATOM 669 O O . GLY A 1 83 ? -10.617 7.950 7.677 1.00 96.38 83 GLY A O 1
ATOM 670 N N . ASN A 1 84 ? -10.001 7.926 5.520 1.00 97.56 84 ASN A N 1
ATOM 671 C CA . ASN A 1 84 ? -11.043 7.041 4.990 1.00 97.56 84 ASN A CA 1
ATOM 672 C C . ASN A 1 84 ? -10.479 5.699 4.484 1.00 97.56 84 ASN A C 1
ATOM 674 O O . ASN A 1 84 ? -11.166 5.002 3.739 1.00 97.56 84 ASN A O 1
ATOM 678 N N . ALA A 1 85 ? -9.244 5.348 4.857 1.00 97.50 85 ALA A N 1
ATOM 679 C CA . ALA A 1 85 ? -8.594 4.135 4.382 1.00 97.50 85 ALA A CA 1
ATOM 680 C C . ALA A 1 85 ? -9.338 2.862 4.805 1.00 97.50 85 ALA A C 1
ATOM 682 O O . ALA A 1 85 ? -9.812 2.755 5.941 1.00 97.50 85 ALA A O 1
ATOM 683 N N . LYS A 1 86 ? -9.407 1.878 3.908 1.00 95.94 86 LYS A N 1
ATOM 684 C CA . LYS A 1 86 ? -10.124 0.619 4.143 1.00 95.94 86 LYS A CA 1
ATOM 685 C C . LYS A 1 86 ? -9.193 -0.570 4.034 1.00 95.94 86 LYS A C 1
ATOM 687 O O . LYS A 1 86 ? -8.544 -0.756 3.008 1.00 95.94 86 LYS A O 1
ATOM 692 N N . ILE A 1 87 ? -9.186 -1.386 5.081 1.00 94.81 87 ILE A N 1
ATOM 693 C CA . ILE A 1 87 ? -8.491 -2.669 5.115 1.00 94.81 87 ILE A CA 1
ATOM 694 C C . ILE A 1 87 ? -9.548 -3.776 5.178 1.00 94.81 87 ILE A C 1
ATOM 696 O O . ILE A 1 87 ? -10.491 -3.683 5.970 1.00 94.81 87 ILE A O 1
ATOM 700 N N . SER A 1 88 ? -9.437 -4.795 4.332 1.00 91.94 88 SER A N 1
ATOM 701 C CA . SER A 1 88 ? -10.390 -5.918 4.266 1.00 91.94 88 SER A CA 1
ATOM 702 C C . SER A 1 88 ? -9.715 -7.198 3.762 1.00 91.94 88 SER A C 1
ATOM 704 O O . SER A 1 88 ? -8.516 -7.182 3.500 1.00 91.94 88 SER A O 1
ATOM 706 N N . GLY A 1 89 ? -10.445 -8.312 3.664 1.00 87.44 89 GLY A N 1
ATOM 707 C CA . GLY A 1 89 ? -9.839 -9.616 3.390 1.00 87.44 89 GLY A CA 1
ATOM 708 C C . GLY A 1 89 ? -8.835 -10.050 4.468 1.00 87.44 89 GLY A C 1
ATOM 709 O O . GLY A 1 89 ? -8.892 -9.613 5.620 1.00 87.44 89 GLY A O 1
ATOM 710 N N . ASP A 1 90 ? -7.871 -10.868 4.064 1.00 85.81 90 ASP A N 1
ATOM 711 C CA . ASP A 1 90 ? -6.739 -11.331 4.874 1.00 85.81 90 ASP A CA 1
ATOM 712 C C . ASP A 1 90 ? -5.557 -10.337 4.883 1.00 85.81 90 ASP A C 1
ATOM 714 O O . ASP A 1 90 ? -4.437 -10.693 5.263 1.00 85.81 90 ASP A O 1
ATOM 718 N N . ALA A 1 91 ? -5.782 -9.087 4.464 1.00 89.56 91 ALA A N 1
ATOM 719 C CA . ALA A 1 91 ? -4.732 -8.093 4.304 1.00 89.56 91 ALA A CA 1
ATOM 720 C C . ALA A 1 91 ? -4.071 -7.711 5.633 1.00 89.56 91 ALA A C 1
ATOM 722 O O . ALA A 1 91 ? -4.737 -7.456 6.635 1.00 89.56 91 ALA A O 1
ATOM 723 N N . ARG A 1 92 ? -2.745 -7.585 5.637 1.00 89.19 92 ARG A N 1
ATOM 724 C CA . ARG A 1 92 ? -1.943 -7.270 6.826 1.00 89.19 92 ARG A CA 1
ATOM 725 C C . ARG A 1 92 ? -1.236 -5.943 6.639 1.00 89.19 92 ARG A C 1
ATOM 727 O O . ARG A 1 92 ? -0.598 -5.725 5.617 1.00 89.19 92 ARG A O 1
ATOM 734 N N . VAL A 1 93 ? -1.315 -5.065 7.630 1.00 90.94 93 VAL A N 1
ATOM 735 C CA . VAL A 1 93 ? -0.657 -3.753 7.593 1.00 90.94 93 VAL A CA 1
ATOM 736 C C . VAL A 1 93 ? 0.050 -3.534 8.906 1.00 90.94 93 VAL A C 1
ATOM 738 O O . VAL A 1 93 ? -0.663 -3.211 9.848 1.00 90.94 93 VAL A O 1
ATOM 741 N N . GLY A 1 94 ? 1.384 -3.655 8.934 1.00 87.25 94 GLY A N 1
ATOM 742 C CA . GLY A 1 94 ? 2.193 -3.626 10.153 1.00 87.25 94 GLY A CA 1
ATOM 743 C C . GLY A 1 94 ? 3.588 -3.063 10.089 1.00 87.25 94 GLY A C 1
ATOM 744 O O . GLY A 1 94 ? 3.929 -2.349 9.159 1.00 87.25 94 GLY A O 1
ATOM 745 N N . ASN A 1 95 ? 4.379 -3.316 11.138 1.00 84.31 95 ASN A N 1
ATOM 746 C CA . ASN A 1 95 ? 5.740 -2.793 11.296 1.00 84.31 95 ASN A CA 1
ATOM 747 C C . ASN A 1 95 ? 5.842 -1.303 10.920 1.00 84.31 95 ASN A C 1
ATOM 749 O O . ASN A 1 95 ? 6.561 -0.946 9.990 1.00 84.31 95 ASN A O 1
ATOM 753 N N . GLU A 1 96 ? 5.065 -0.456 11.604 1.00 87.88 96 GLU A N 1
ATOM 754 C CA . GLU A 1 96 ? 5.024 1.006 11.420 1.00 87.88 96 GLU A CA 1
ATOM 755 C C . GLU A 1 96 ? 4.470 1.504 10.073 1.00 87.88 96 GLU A C 1
ATOM 757 O O . GLU A 1 96 ? 4.464 2.714 9.827 1.00 87.88 96 GLU A O 1
ATOM 762 N N . ALA A 1 97 ? 3.956 0.614 9.217 1.00 93.88 97 ALA A N 1
ATOM 763 C CA . ALA A 1 97 ? 3.301 1.011 7.976 1.00 93.88 97 ALA A CA 1
ATOM 764 C C . ALA A 1 97 ? 2.099 1.931 8.230 1.00 93.88 97 ALA A C 1
ATOM 766 O O . ALA A 1 97 ? 1.374 1.785 9.219 1.00 93.88 97 ALA A O 1
ATOM 767 N N . ARG A 1 98 ? 1.864 2.871 7.313 1.00 97.31 98 ARG A N 1
ATOM 768 C CA . ARG A 1 98 ? 0.798 3.874 7.400 1.00 97.31 98 ARG A CA 1
ATOM 769 C C . ARG A 1 98 ? -0.090 3.817 6.168 1.00 97.31 98 ARG A C 1
ATOM 771 O O . ARG A 1 98 ? 0.391 4.001 5.054 1.00 97.31 98 ARG A O 1
ATOM 778 N N . VAL A 1 99 ? -1.388 3.620 6.377 1.00 98.12 99 VAL A N 1
ATOM 779 C CA . VAL A 1 99 ? -2.396 3.587 5.313 1.00 98.12 99 VAL A CA 1
ATOM 780 C C . VAL A 1 99 ? -3.453 4.650 5.582 1.00 98.12 99 VAL A C 1
ATOM 782 O O . VAL A 1 99 ? -4.102 4.642 6.630 1.00 98.12 99 VAL A O 1
ATOM 785 N N . PHE A 1 100 ? -3.623 5.600 4.664 1.00 98.06 100 PHE A N 1
ATOM 786 C CA . PHE A 1 100 ? -4.481 6.758 4.916 1.00 98.06 100 PHE A CA 1
ATOM 787 C C . PHE A 1 100 ? -5.115 7.371 3.666 1.00 98.06 100 PHE A C 1
ATOM 789 O O . PHE A 1 100 ? -5.100 6.784 2.589 1.00 98.06 100 PHE A O 1
ATOM 796 N N . SER A 1 101 ? -5.748 8.539 3.825 1.00 98.25 101 SER A N 1
ATOM 797 C CA . SER A 1 101 ? -6.597 9.165 2.805 1.00 98.25 101 SER A CA 1
ATOM 798 C C . SER A 1 101 ? -7.728 8.217 2.397 1.00 98.25 101 SER A C 1
ATOM 800 O O . SER A 1 101 ? -8.490 7.823 3.270 1.00 98.25 101 SER A O 1
ATOM 802 N N . ASN A 1 102 ? -7.876 7.847 1.128 1.00 98.38 102 ASN A N 1
ATOM 803 C CA . ASN A 1 102 ? -8.891 6.910 0.638 1.00 98.38 102 ASN A CA 1
ATOM 804 C C . ASN A 1 102 ? -8.261 5.590 0.143 1.00 98.38 102 ASN A C 1
ATOM 806 O O . ASN A 1 102 ? -8.887 4.871 -0.637 1.00 98.38 102 ASN A O 1
ATOM 810 N N . ALA A 1 103 ? -7.035 5.274 0.581 1.00 98.50 103 ALA A N 1
ATOM 811 C CA . ALA A 1 103 ? -6.331 4.063 0.179 1.00 98.50 103 ALA A CA 1
ATOM 812 C C . ALA A 1 103 ? -7.081 2.785 0.585 1.00 98.50 103 ALA A C 1
ATOM 814 O O . ALA A 1 103 ? -7.770 2.738 1.611 1.00 98.50 103 ALA A O 1
ATOM 815 N N . GLN A 1 104 ? -6.923 1.733 -0.215 1.00 98.12 104 GLN A N 1
ATOM 816 C CA . GLN A 1 104 ? -7.577 0.444 0.003 1.00 98.12 104 GLN A CA 1
ATOM 817 C C . GLN A 1 104 ? -6.552 -0.684 -0.017 1.00 98.12 104 GLN A C 1
ATOM 819 O O . GLN A 1 104 ? -5.757 -0.794 -0.950 1.00 98.12 104 GLN A O 1
ATOM 824 N N . VAL A 1 105 ? -6.594 -1.542 0.998 1.00 97.31 105 VAL A N 1
ATOM 825 C CA . VAL A 1 105 ? -5.758 -2.743 1.081 1.00 97.31 105 VAL A CA 1
ATOM 826 C C . VAL A 1 105 ? -6.667 -3.939 1.331 1.00 97.31 105 VAL A C 1
ATOM 828 O O . VAL A 1 105 ? -7.444 -3.939 2.286 1.00 97.31 105 VAL A O 1
ATOM 831 N N . TYR A 1 106 ? -6.627 -4.932 0.451 1.00 94.94 106 TYR A N 1
ATOM 832 C CA . TYR A 1 106 ? -7.552 -6.064 0.512 1.00 94.94 106 TYR A CA 1
ATOM 833 C C . TYR A 1 106 ? -6.945 -7.359 -0.039 1.00 94.94 106 TYR A C 1
ATOM 835 O O . TYR A 1 106 ? -5.751 -7.410 -0.337 1.00 94.94 106 TYR A O 1
ATOM 843 N N . ASP A 1 107 ? -7.749 -8.422 -0.118 1.00 93.38 107 ASP A N 1
ATOM 844 C CA . ASP A 1 107 ? -7.308 -9.799 -0.383 1.00 93.38 107 ASP A CA 1
ATOM 845 C C . ASP A 1 107 ? -6.246 -10.256 0.632 1.00 93.38 107 ASP A C 1
ATOM 847 O O . ASP A 1 107 ? -6.469 -10.127 1.827 1.00 93.38 107 ASP A O 1
ATOM 851 N N . CYS A 1 108 ? -5.099 -10.775 0.190 1.00 91.81 108 CYS A N 1
ATOM 852 C CA . CYS A 1 108 ? -3.994 -11.254 1.024 1.00 91.81 108 CYS A CA 1
ATOM 853 C C . CYS A 1 108 ? -2.781 -10.304 0.973 1.00 91.81 108 CYS A C 1
ATOM 855 O O . CYS A 1 108 ? -1.637 -10.747 1.099 1.00 91.81 108 CYS A O 1
ATOM 857 N N . ALA A 1 109 ? -3.001 -9.012 0.714 1.00 94.50 109 ALA A N 1
ATOM 858 C CA . ALA A 1 109 ? -1.921 -8.039 0.595 1.00 94.50 109 ALA A CA 1
ATOM 859 C C . ALA A 1 109 ? -1.200 -7.800 1.935 1.00 94.50 109 ALA A C 1
ATOM 861 O O . ALA A 1 109 ? -1.826 -7.741 2.991 1.00 94.50 109 ALA A O 1
ATOM 862 N N . GLU A 1 110 ? 0.118 -7.607 1.899 1.00 93.88 110 GLU A N 1
ATOM 863 C CA . GLU A 1 110 ? 0.945 -7.353 3.085 1.00 93.88 110 GLU A CA 1
ATOM 864 C C . GLU A 1 110 ? 1.691 -6.018 2.953 1.00 93.88 110 GLU A C 1
ATOM 866 O O . GLU A 1 110 ? 2.484 -5.832 2.032 1.00 93.88 110 GLU A O 1
ATOM 871 N N . ILE A 1 111 ? 1.483 -5.100 3.895 1.00 95.25 111 ILE A N 1
ATOM 872 C CA . ILE A 1 111 ? 2.148 -3.795 3.969 1.00 95.25 111 ILE A CA 1
ATOM 873 C C . ILE A 1 111 ? 2.972 -3.743 5.257 1.00 95.25 111 ILE A C 1
ATOM 875 O O . ILE A 1 111 ? 2.420 -3.926 6.340 1.00 95.25 111 ILE A O 1
ATOM 879 N N . PHE A 1 112 ? 4.280 -3.505 5.173 1.00 91.44 112 PHE A N 1
ATOM 880 C CA . PHE A 1 112 ? 5.163 -3.509 6.343 1.00 91.44 112 PHE A CA 1
ATOM 881 C C . PHE A 1 112 ? 6.369 -2.561 6.229 1.00 91.44 112 PHE A C 1
ATOM 883 O O . PHE A 1 112 ? 6.499 -1.793 5.278 1.00 91.44 112 PHE A O 1
ATOM 890 N N . GLY A 1 113 ? 7.250 -2.575 7.233 1.00 87.94 113 GLY A N 1
ATOM 891 C CA . GLY A 1 113 ? 8.566 -1.929 7.197 1.00 87.94 113 GLY A CA 1
ATOM 892 C C . GLY A 1 113 ? 8.532 -0.410 7.039 1.00 87.94 113 GLY A C 1
ATOM 893 O O . GLY A 1 113 ? 9.375 0.130 6.337 1.00 87.94 113 GLY A O 1
ATOM 894 N N . GLY A 1 114 ? 7.546 0.273 7.623 1.00 90.75 114 GLY A N 1
ATOM 895 C CA . GLY A 1 114 ? 7.403 1.727 7.510 1.00 90.75 114 GLY A CA 1
ATOM 896 C C . GLY A 1 114 ? 6.879 2.219 6.156 1.00 90.75 114 GLY A C 1
ATOM 897 O O . GLY A 1 114 ? 7.036 3.397 5.848 1.00 90.75 114 GLY A O 1
ATOM 898 N N . ALA A 1 115 ? 6.265 1.353 5.342 1.00 97.06 115 ALA A N 1
ATOM 899 C CA . ALA A 1 115 ? 5.654 1.751 4.072 1.00 97.06 115 ALA A CA 1
ATOM 900 C C . ALA A 1 115 ? 4.516 2.776 4.255 1.00 97.06 115 ALA A C 1
ATOM 902 O O . ALA A 1 115 ? 3.780 2.732 5.244 1.00 97.06 115 ALA A O 1
ATOM 903 N N . TYR A 1 116 ? 4.324 3.653 3.266 1.00 98.50 116 TYR A N 1
ATOM 904 C CA . TYR A 1 116 ? 3.214 4.611 3.224 1.00 98.50 116 TYR A CA 1
ATOM 905 C C . TYR A 1 116 ? 2.324 4.317 2.020 1.00 98.50 116 TYR A C 1
ATOM 907 O O . TYR A 1 116 ? 2.798 4.312 0.886 1.00 98.50 116 TYR A O 1
ATOM 915 N N . VAL A 1 117 ? 1.029 4.126 2.266 1.00 98.75 117 VAL A N 1
ATOM 916 C CA . VAL A 1 117 ? 0.014 3.920 1.227 1.00 98.75 117 VAL A CA 1
ATOM 917 C C . VAL A 1 117 ? -1.099 4.950 1.402 1.00 98.75 117 VAL A C 1
ATOM 919 O O . VAL A 1 117 ? -1.754 4.984 2.445 1.00 98.75 117 VAL A O 1
ATOM 922 N N . TYR A 1 118 ? -1.312 5.821 0.419 1.00 98.75 118 TYR A N 1
ATOM 923 C CA . TYR A 1 118 ? -2.254 6.934 0.571 1.00 98.75 118 TYR A CA 1
ATOM 924 C C . TYR A 1 118 ? -2.917 7.380 -0.737 1.00 98.75 118 TYR A C 1
ATOM 926 O O . TYR A 1 118 ? -2.879 6.683 -1.745 1.00 98.75 118 TYR A O 1
ATOM 934 N N . ASP A 1 119 ? -3.616 8.513 -0.684 1.00 98.75 119 ASP A N 1
ATOM 935 C CA . ASP A 1 119 ? -4.521 9.027 -1.716 1.00 98.75 119 ASP A CA 1
ATOM 936 C C . ASP A 1 119 ? -5.634 8.042 -2.087 1.00 98.75 119 ASP A C 1
ATOM 938 O O . ASP A 1 119 ? -6.521 7.817 -1.269 1.00 98.75 119 ASP A O 1
ATOM 942 N N . GLN A 1 120 ? -5.632 7.503 -3.303 1.00 98.69 120 GLN A N 1
ATOM 943 C CA . GLN A 1 120 ? -6.586 6.523 -3.834 1.00 98.69 120 GLN A CA 1
ATOM 944 C C . GLN A 1 120 ? -5.886 5.197 -4.179 1.00 98.69 120 GLN A C 1
ATOM 946 O O . GLN A 1 120 ? -6.446 4.385 -4.919 1.00 98.69 120 GLN A O 1
ATOM 951 N N . ALA A 1 121 ? -4.664 4.983 -3.678 1.00 98.81 121 ALA A N 1
ATOM 952 C CA . ALA A 1 121 ? -3.875 3.803 -3.993 1.00 98.81 121 ALA A CA 1
ATOM 953 C C . ALA A 1 121 ? -4.572 2.511 -3.546 1.00 98.81 121 ALA A C 1
ATOM 955 O O . ALA A 1 121 ? -5.236 2.464 -2.501 1.00 98.81 121 ALA A O 1
ATOM 956 N N . LYS A 1 122 ? -4.391 1.444 -4.328 1.00 98.88 122 LYS A N 1
ATOM 957 C CA . LYS A 1 122 ? -4.970 0.124 -4.051 1.00 98.88 122 LYS A CA 1
ATOM 958 C C . LYS A 1 122 ? -3.900 -0.950 -4.025 1.00 98.88 122 LYS A C 1
ATOM 960 O O . LYS A 1 122 ? -3.171 -1.112 -5.001 1.00 98.88 122 LYS A O 1
ATOM 965 N N . ILE A 1 123 ? -3.867 -1.733 -2.952 1.00 98.75 123 ILE A N 1
ATOM 966 C CA . ILE A 1 123 ? -2.965 -2.880 -2.817 1.00 98.75 123 ILE A CA 1
ATOM 967 C C . ILE A 1 123 ? -3.782 -4.145 -2.564 1.00 98.75 123 ILE A C 1
ATOM 969 O O . ILE A 1 123 ? -4.553 -4.196 -1.609 1.00 98.75 123 ILE A O 1
ATOM 973 N N . TYR A 1 124 ? -3.659 -5.146 -3.435 1.00 98.38 124 TYR A N 1
ATOM 974 C CA . TYR A 1 124 ? -4.533 -6.327 -3.406 1.00 98.38 124 TYR A CA 1
ATOM 975 C C . TYR A 1 124 ? -3.885 -7.587 -3.997 1.00 98.38 124 TYR A C 1
ATOM 977 O O . TYR A 1 124 ? -2.692 -7.608 -4.308 1.00 98.38 124 TYR A O 1
ATOM 985 N N . GLY A 1 125 ? -4.628 -8.688 -4.114 1.00 96.88 125 GLY A N 1
ATOM 986 C CA . GLY A 1 125 ? -4.063 -10.008 -4.390 1.00 96.88 125 GLY A CA 1
ATOM 987 C C . GLY A 1 125 ? -3.141 -10.493 -3.264 1.00 96.88 125 GLY A C 1
ATOM 988 O O . GLY A 1 125 ? -3.488 -10.432 -2.095 1.00 96.88 125 GLY A O 1
ATOM 989 N N . ASN A 1 126 ? -1.955 -10.985 -3.614 1.00 96.31 126 ASN A N 1
ATOM 990 C CA . ASN A 1 126 ? -0.882 -11.397 -2.695 1.00 96.31 126 ASN A CA 1
ATOM 991 C C . ASN A 1 126 ? 0.314 -10.420 -2.751 1.00 96.31 126 ASN A C 1
ATOM 993 O O . ASN A 1 126 ? 1.472 -10.837 -2.623 1.00 96.31 126 ASN A O 1
ATOM 997 N N . ALA A 1 127 ? 0.058 -9.143 -3.053 1.00 98.19 127 ALA A N 1
ATOM 998 C CA . ALA A 1 127 ? 1.103 -8.135 -3.175 1.00 98.19 127 ALA A CA 1
ATOM 999 C C . ALA A 1 127 ? 1.775 -7.844 -1.828 1.00 98.19 127 ALA A C 1
ATOM 1001 O O . ALA A 1 127 ? 1.140 -7.909 -0.775 1.00 98.19 127 ALA A O 1
ATOM 1002 N N . LYS A 1 128 ? 3.062 -7.487 -1.867 1.00 98.38 128 LYS A N 1
ATOM 1003 C CA . LYS A 1 128 ? 3.838 -7.102 -0.682 1.00 98.38 128 LYS A CA 1
ATOM 1004 C C . LYS A 1 128 ? 4.473 -5.730 -0.867 1.00 98.38 128 LYS A C 1
ATOM 1006 O O . LYS A 1 128 ? 5.180 -5.525 -1.852 1.00 98.38 128 LYS A O 1
ATOM 1011 N N . VAL A 1 129 ? 4.271 -4.825 0.086 1.00 98.44 129 VAL A N 1
ATOM 1012 C CA . VAL A 1 129 ? 4.858 -3.477 0.088 1.00 98.44 129 VAL A CA 1
ATOM 1013 C C . VAL A 1 129 ? 5.640 -3.254 1.380 1.00 98.44 129 VAL A C 1
ATOM 1015 O O . VAL A 1 129 ? 5.073 -3.397 2.459 1.00 98.44 129 VAL A O 1
ATOM 1018 N N . ALA A 1 130 ? 6.927 -2.908 1.296 1.00 96.81 130 ALA A N 1
ATOM 1019 C CA . ALA A 1 130 ? 7.804 -2.826 2.468 1.00 96.81 130 ALA A CA 1
ATOM 1020 C C . ALA A 1 130 ? 8.787 -1.647 2.435 1.00 96.81 130 ALA A C 1
ATOM 1022 O O . ALA A 1 130 ? 9.734 -1.658 1.658 1.00 96.81 130 ALA A O 1
ATOM 1023 N N . GLY A 1 131 ? 8.593 -0.638 3.287 1.00 94.94 131 GLY A N 1
ATOM 1024 C CA . GLY A 1 131 ? 9.430 0.576 3.302 1.00 94.94 131 GLY A CA 1
ATOM 1025 C C . GLY A 1 131 ? 9.249 1.521 2.110 1.00 94.94 131 GLY A C 1
ATOM 1026 O O . GLY A 1 131 ? 9.897 2.558 2.064 1.00 94.94 131 GLY A O 1
ATOM 1027 N N . ALA A 1 132 ? 8.338 1.198 1.190 1.00 98.19 132 ALA A N 1
ATOM 1028 C CA . ALA A 1 132 ? 8.090 1.950 -0.035 1.00 98.19 132 ALA A CA 1
ATOM 1029 C C . ALA A 1 132 ? 6.929 2.953 0.094 1.00 98.19 132 ALA A C 1
ATOM 1031 O O . ALA A 1 132 ? 6.125 2.893 1.034 1.00 98.19 132 ALA A O 1
ATOM 1032 N N . LEU A 1 133 ? 6.816 3.851 -0.888 1.00 98.81 133 LEU A N 1
ATOM 1033 C CA . LEU A 1 133 ? 5.713 4.805 -1.021 1.00 98.81 133 LEU A CA 1
ATOM 1034 C C . LEU A 1 133 ? 4.785 4.390 -2.171 1.00 98.81 133 LEU A C 1
ATOM 1036 O O . LEU A 1 133 ? 5.236 4.251 -3.307 1.00 98.81 133 LEU A O 1
ATOM 1040 N N . VAL A 1 134 ? 3.487 4.243 -1.895 1.00 98.88 134 VAL A N 1
ATOM 1041 C CA . VAL A 1 134 ? 2.459 4.012 -2.923 1.00 98.88 134 VAL A CA 1
ATOM 1042 C C . VAL A 1 134 ? 1.326 5.029 -2.782 1.00 98.88 134 VAL A C 1
ATOM 1044 O O . VAL A 1 134 ? 0.663 5.080 -1.746 1.00 98.88 134 VAL A O 1
ATOM 1047 N N . TYR A 1 135 ? 1.099 5.862 -3.796 1.00 98.88 135 TYR A N 1
ATOM 1048 C CA . TYR A 1 1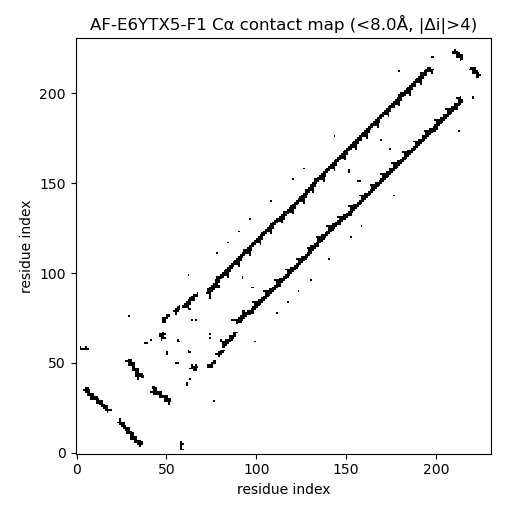35 ? 0.147 6.978 -3.701 1.00 98.88 135 TYR A CA 1
ATOM 1049 C C . TYR A 1 135 ? -0.482 7.363 -5.045 1.00 98.88 135 TYR A C 1
ATOM 1051 O O . TYR A 1 135 ? -0.369 6.628 -6.022 1.00 98.88 135 TYR A O 1
ATOM 1059 N N . GLY A 1 136 ? -1.231 8.468 -5.106 1.00 98.62 136 GLY A N 1
ATOM 1060 C CA . GLY A 1 136 ? -2.069 8.779 -6.264 1.00 98.62 136 GLY A CA 1
ATOM 1061 C C . GLY A 1 136 ? -3.204 7.762 -6.435 1.00 98.62 136 GLY A C 1
ATOM 1062 O O . GLY A 1 136 ? -3.892 7.414 -5.480 1.00 98.62 136 GLY A O 1
ATOM 1063 N N . GLN A 1 137 ? -3.418 7.294 -7.658 1.00 98.75 137 GLN A N 1
ATOM 1064 C CA . GLN A 1 137 ? -4.337 6.212 -8.036 1.00 98.75 137 GLN A CA 1
ATOM 1065 C C . GLN A 1 137 ? -3.577 4.914 -8.386 1.00 98.75 137 GLN A C 1
ATOM 1067 O O . GLN A 1 137 ? -4.103 4.069 -9.112 1.00 98.75 137 GLN A O 1
ATOM 1072 N N . ALA A 1 138 ? -2.344 4.756 -7.892 1.00 98.81 138 ALA A N 1
ATOM 1073 C CA . ALA A 1 138 ? -1.511 3.606 -8.207 1.00 98.81 138 ALA A CA 1
ATOM 1074 C C . ALA A 1 138 ? -2.105 2.288 -7.694 1.00 98.81 138 ALA A C 1
ATOM 1076 O O . ALA A 1 138 ? -2.736 2.227 -6.633 1.00 98.81 138 ALA A O 1
ATOM 1077 N N . GLU A 1 139 ? -1.845 1.208 -8.430 1.00 98.88 139 GLU A N 1
ATOM 1078 C CA . GLU A 1 139 ? -2.285 -0.137 -8.064 1.00 98.88 139 GLU A CA 1
ATOM 1079 C C . GLU A 1 139 ? -1.107 -1.115 -7.987 1.00 98.88 139 GLU A C 1
ATOM 1081 O O . GLU A 1 139 ? -0.341 -1.263 -8.941 1.00 98.88 139 GLU A O 1
ATOM 1086 N N . VAL A 1 140 ? -0.989 -1.836 -6.868 1.00 98.88 140 VAL A N 1
ATOM 1087 C CA . VAL A 1 140 ? -0.016 -2.926 -6.694 1.00 98.88 140 VAL A CA 1
ATOM 1088 C C . VAL A 1 140 ? -0.763 -4.216 -6.384 1.00 98.88 140 VAL A C 1
ATOM 1090 O O . VAL A 1 140 ? -1.471 -4.300 -5.382 1.00 98.88 140 VAL A O 1
ATOM 1093 N N . TYR A 1 141 ? -0.634 -5.232 -7.236 1.00 98.81 141 TYR A N 1
ATOM 1094 C CA . TYR A 1 141 ? -1.435 -6.451 -7.096 1.00 98.81 141 TYR A CA 1
ATOM 1095 C C . TYR A 1 141 ? -0.762 -7.721 -7.626 1.00 98.81 141 TYR A C 1
ATOM 1097 O O . TYR A 1 141 ? 0.400 -7.731 -8.028 1.00 98.81 141 TYR A O 1
ATOM 1105 N N . GLY A 1 142 ? -1.468 -8.853 -7.587 1.00 98.25 142 GLY A N 1
ATOM 1106 C CA . GLY A 1 142 ? -0.903 -10.148 -7.974 1.00 98.25 142 GLY A CA 1
ATOM 1107 C C . GLY A 1 142 ? 0.062 -10.679 -6.913 1.00 98.25 142 GLY A C 1
ATOM 1108 O O . GLY A 1 142 ? -0.301 -10.771 -5.754 1.00 98.25 142 GLY A O 1
ATOM 1109 N N . GLN A 1 143 ? 1.269 -11.078 -7.294 1.00 98.25 143 GLN A N 1
ATOM 1110 C CA . GLN A 1 143 ? 2.372 -11.481 -6.405 1.00 98.25 143 GLN A CA 1
ATOM 1111 C C . GLN A 1 143 ? 3.505 -10.434 -6.398 1.00 98.25 143 GLN A C 1
ATOM 1113 O O . GLN A 1 143 ? 4.653 -10.770 -6.084 1.00 98.25 143 GLN A O 1
ATOM 1118 N N . ALA A 1 144 ? 3.204 -9.194 -6.798 1.00 98.62 144 ALA A N 1
ATOM 1119 C CA . ALA A 1 144 ? 4.184 -8.125 -6.917 1.00 98.62 144 ALA A CA 1
ATOM 1120 C C . ALA A 1 144 ? 4.811 -7.770 -5.565 1.00 98.62 144 ALA A C 1
ATOM 1122 O O . ALA A 1 144 ? 4.175 -7.878 -4.511 1.00 98.62 144 ALA A O 1
ATOM 1123 N N . ARG A 1 145 ? 6.071 -7.333 -5.599 1.00 98.75 145 ARG A N 1
ATOM 1124 C CA . ARG A 1 145 ? 6.808 -6.878 -4.416 1.00 98.75 145 ARG A CA 1
ATOM 1125 C C . ARG A 1 145 ? 7.380 -5.490 -4.663 1.00 98.75 145 ARG A C 1
ATOM 1127 O O . ARG A 1 145 ? 8.172 -5.324 -5.583 1.00 98.75 145 ARG A O 1
ATOM 1134 N N . VAL A 1 146 ? 7.018 -4.530 -3.822 1.00 98.75 146 VAL A N 1
ATOM 1135 C CA . VAL A 1 146 ? 7.540 -3.158 -3.866 1.00 98.75 146 VAL A CA 1
ATOM 1136 C C . VAL A 1 146 ? 8.229 -2.870 -2.538 1.00 98.75 146 VAL A C 1
ATOM 1138 O O . VAL A 1 146 ? 7.577 -2.920 -1.498 1.00 98.75 146 VAL A O 1
ATOM 1141 N N . TYR A 1 147 ? 9.538 -2.641 -2.519 1.00 98.25 147 TYR A N 1
ATOM 1142 C CA . TYR A 1 147 ? 10.263 -2.513 -1.250 1.00 98.25 147 TYR A CA 1
ATOM 1143 C C . TYR A 1 147 ? 11.481 -1.589 -1.306 1.00 98.25 147 TYR A C 1
ATOM 1145 O O . TYR A 1 147 ? 11.870 -1.136 -2.371 1.00 98.25 147 TYR A O 1
ATOM 1153 N N . GLY A 1 148 ? 12.086 -1.283 -0.159 1.00 95.69 148 GLY A N 1
ATOM 1154 C CA . GLY A 1 148 ? 13.132 -0.255 -0.091 1.00 95.69 148 GLY A CA 1
ATOM 1155 C C . GLY A 1 148 ? 12.535 1.143 -0.267 1.00 95.69 148 GLY A C 1
ATOM 1156 O O . GLY A 1 148 ? 11.368 1.341 0.037 1.00 95.69 148 GLY A O 1
ATOM 1157 N N . ASN A 1 149 ? 13.296 2.099 -0.792 1.00 96.94 149 ASN A N 1
ATOM 1158 C CA . ASN A 1 149 ? 12.859 3.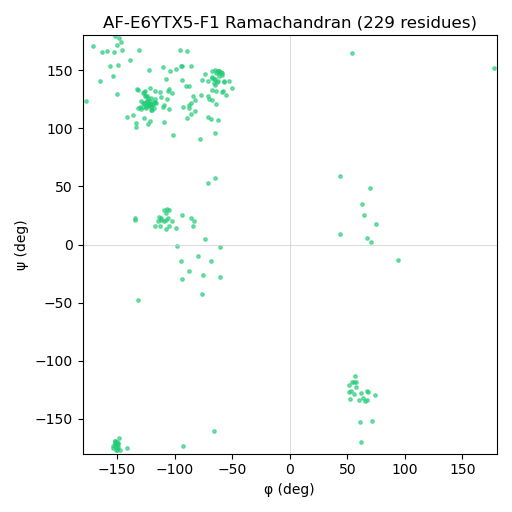487 -1.008 1.00 96.94 149 ASN A CA 1
ATOM 1159 C C . ASN A 1 149 ? 12.064 3.692 -2.318 1.00 96.94 149 ASN A C 1
ATOM 1161 O O . ASN A 1 149 ? 11.980 4.818 -2.818 1.00 96.94 149 ASN A O 1
ATOM 1165 N N . ALA A 1 150 ? 11.504 2.622 -2.890 1.00 98.44 150 ALA A N 1
ATOM 1166 C CA . ALA A 1 150 ? 10.783 2.675 -4.153 1.00 98.44 150 ALA A CA 1
ATOM 1167 C C . ALA A 1 150 ? 9.505 3.520 -4.047 1.00 98.44 150 ALA A C 1
ATOM 1169 O O . ALA A 1 150 ? 8.854 3.578 -2.995 1.00 98.44 150 ALA A O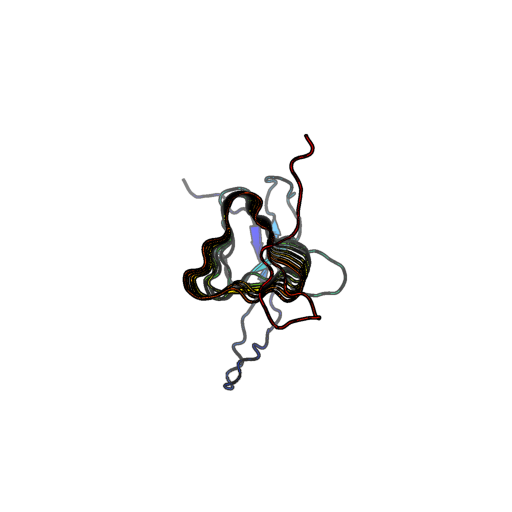 1
ATOM 1170 N N . LYS A 1 151 ? 9.116 4.138 -5.165 1.00 98.88 151 LYS A N 1
ATOM 1171 C CA . LYS A 1 151 ? 7.890 4.935 -5.277 1.00 98.88 151 LYS A CA 1
ATOM 1172 C C . LYS A 1 151 ? 7.032 4.446 -6.434 1.00 98.88 151 LYS A C 1
ATOM 1174 O O . LYS A 1 151 ? 7.524 4.288 -7.547 1.00 98.88 151 LYS A O 1
ATOM 1179 N N . VAL A 1 152 ? 5.741 4.256 -6.178 1.00 98.88 152 VAL A N 1
ATOM 1180 C CA . VAL A 1 152 ? 4.742 3.924 -7.202 1.00 98.88 152 VAL A CA 1
ATOM 1181 C C . VAL A 1 152 ? 3.571 4.890 -7.065 1.00 98.88 152 VAL A C 1
ATOM 1183 O O . VAL A 1 152 ? 2.917 4.915 -6.022 1.00 98.88 152 VAL A O 1
ATOM 1186 N N . TYR A 1 153 ? 3.313 5.716 -8.076 1.00 98.88 153 TYR A N 1
ATOM 1187 C CA . TYR A 1 153 ? 2.317 6.782 -7.957 1.00 98.88 153 TYR A CA 1
ATOM 1188 C C . TYR A 1 153 ? 1.598 7.136 -9.264 1.00 98.88 153 TYR A C 1
ATOM 1190 O O . TYR A 1 153 ? 1.721 6.434 -10.262 1.00 98.88 153 TYR A O 1
ATOM 1198 N N . ASP A 1 154 ? 0.762 8.177 -9.227 1.00 98.75 154 ASP A N 1
ATOM 1199 C CA . ASP A 1 154 ? -0.159 8.564 -10.302 1.00 98.75 154 ASP A CA 1
ATOM 1200 C C . ASP A 1 154 ? -1.109 7.428 -10.704 1.00 98.75 154 ASP A C 1
ATOM 1202 O O . ASP A 1 154 ? -1.910 7.014 -9.876 1.00 98.75 154 ASP A O 1
ATOM 1206 N N . LEU A 1 155 ? -1.081 6.937 -11.941 1.00 98.69 155 LEU A N 1
ATOM 1207 C CA . LEU A 1 155 ? -1.916 5.835 -12.443 1.00 98.69 155 LEU A CA 1
ATOM 1208 C C . LEU A 1 155 ? -1.104 4.540 -12.641 1.00 98.69 155 LEU A C 1
ATOM 1210 O O . LEU A 1 155 ? -1.595 3.605 -13.285 1.00 98.69 155 LEU A O 1
ATOM 1214 N N . ALA A 1 156 ? 0.119 4.474 -12.103 1.00 98.75 156 ALA A N 1
ATOM 1215 C CA . ALA A 1 156 ? 1.031 3.359 -12.310 1.00 98.75 156 ALA A CA 1
ATOM 1216 C C . ALA A 1 156 ? 0.481 2.029 -11.779 1.00 98.75 156 ALA A C 1
ATOM 1218 O O . ALA A 1 156 ? -0.232 1.969 -10.771 1.00 98.75 156 ALA A O 1
ATOM 1219 N N . ARG A 1 157 ? 0.850 0.932 -12.449 1.00 98.88 157 ARG A N 1
ATOM 1220 C CA . ARG A 1 157 ? 0.424 -0.426 -12.082 1.00 98.88 157 ARG A CA 1
ATOM 1221 C C . ARG A 1 157 ? 1.605 -1.375 -11.976 1.00 98.88 157 ARG A C 1
ATOM 1223 O O . ARG A 1 157 ? 2.304 -1.609 -12.960 1.00 98.88 157 ARG A O 1
ATOM 1230 N N . VAL A 1 158 ? 1.766 -2.005 -10.816 1.00 98.81 158 VAL A N 1
ATOM 1231 C CA . VAL A 1 158 ? 2.784 -3.041 -10.586 1.00 98.81 158 VAL A CA 1
ATOM 1232 C C . VAL A 1 158 ? 2.096 -4.359 -10.251 1.00 98.81 158 VAL A C 1
ATOM 1234 O O . VAL A 1 158 ? 1.376 -4.456 -9.258 1.00 98.81 158 VAL A O 1
ATOM 1237 N N . TYR A 1 159 ? 2.280 -5.384 -11.081 1.00 98.81 159 TYR A N 1
ATOM 1238 C CA . TYR A 1 159 ? 1.540 -6.639 -10.936 1.00 98.81 159 TYR A CA 1
ATOM 1239 C C . TYR A 1 159 ? 2.304 -7.880 -11.408 1.00 98.81 159 TYR A C 1
ATOM 1241 O O . TYR A 1 159 ? 3.510 -7.850 -11.635 1.00 98.81 159 TYR A O 1
ATOM 1249 N N . GLY A 1 160 ? 1.635 -9.034 -11.474 1.00 98.12 160 GLY A N 1
ATOM 1250 C CA . GLY A 1 160 ? 2.306 -10.305 -11.751 1.00 98.12 160 GLY A CA 1
ATOM 1251 C C . GLY A 1 160 ? 3.233 -10.701 -10.599 1.00 98.12 160 GLY A C 1
ATOM 1252 O O . GLY A 1 160 ? 2.834 -10.657 -9.446 1.00 98.12 160 GLY A O 1
ATOM 1253 N N . ARG A 1 161 ? 4.459 -11.116 -10.895 1.00 98.12 161 ARG A N 1
ATOM 1254 C CA . ARG A 1 161 ? 5.565 -11.397 -9.959 1.00 98.12 161 ARG A CA 1
ATOM 1255 C C . ARG A 1 161 ? 6.657 -10.317 -10.016 1.00 98.12 161 ARG A C 1
ATOM 1257 O O . ARG A 1 161 ? 7.796 -10.603 -9.640 1.00 98.12 161 ARG A O 1
ATOM 1264 N N . ALA A 1 162 ? 6.329 -9.119 -10.502 1.00 98.31 162 ALA A N 1
ATOM 1265 C CA . ALA A 1 162 ? 7.283 -8.028 -10.630 1.00 98.31 162 ALA A CA 1
ATOM 1266 C C . ALA A 1 162 ? 7.895 -7.637 -9.278 1.00 98.31 162 ALA A C 1
ATOM 1268 O O . ALA A 1 162 ? 7.242 -7.733 -8.230 1.00 98.31 162 ALA A O 1
ATOM 1269 N N . LYS A 1 163 ? 9.145 -7.173 -9.309 1.00 98.62 163 LYS A N 1
ATOM 1270 C CA . LYS A 1 163 ? 9.823 -6.589 -8.151 1.00 98.62 163 LYS A CA 1
ATOM 1271 C C . LYS A 1 163 ? 10.286 -5.179 -8.484 1.00 98.62 163 LYS A C 1
ATOM 1273 O O . LYS A 1 163 ? 11.008 -4.996 -9.457 1.00 98.62 163 LYS A O 1
ATOM 1278 N N . VAL A 1 164 ? 9.900 -4.224 -7.647 1.00 98.56 164 VAL A N 1
ATOM 1279 C CA . VAL A 1 164 ? 10.330 -2.825 -7.729 1.00 98.56 164 VAL A CA 1
ATOM 1280 C C . VAL A 1 164 ? 11.005 -2.466 -6.414 1.00 98.56 164 VAL A C 1
ATOM 1282 O O . VAL A 1 164 ? 10.380 -2.609 -5.361 1.00 98.56 164 VAL A O 1
ATOM 1285 N N . TYR A 1 165 ? 12.275 -2.071 -6.438 1.00 98.25 165 TYR A N 1
ATOM 1286 C CA . TYR A 1 165 ? 13.006 -1.811 -5.199 1.00 98.25 165 TYR A CA 1
ATOM 1287 C C . TYR A 1 165 ? 14.116 -0.759 -5.302 1.00 98.25 165 TYR A C 1
ATOM 1289 O O . TYR A 1 165 ? 14.224 -0.054 -6.300 1.00 98.25 165 TYR A O 1
ATOM 1297 N N . ASP A 1 166 ? 14.893 -0.602 -4.227 1.00 97.56 166 ASP A N 1
ATOM 1298 C CA . ASP A 1 166 ? 15.886 0.462 -4.033 1.00 97.56 166 ASP A CA 1
ATOM 1299 C C . ASP A 1 166 ? 15.265 1.859 -4.142 1.00 97.56 166 ASP A C 1
ATOM 1301 O O . ASP A 1 166 ? 14.419 2.178 -3.320 1.00 97.56 166 ASP A O 1
ATOM 1305 N N . HIS A 1 167 ? 15.671 2.697 -5.095 1.00 97.19 167 HIS A N 1
ATOM 1306 C CA . HIS A 1 167 ? 15.147 4.050 -5.321 1.00 97.19 167 HIS A CA 1
ATOM 1307 C C . HIS A 1 167 ? 14.370 4.149 -6.643 1.00 97.19 167 HIS A C 1
ATOM 1309 O O . HIS A 1 167 ? 14.255 5.241 -7.196 1.00 97.19 167 HIS A O 1
ATOM 1315 N N . ALA A 1 168 ? 13.865 3.027 -7.165 1.00 97.56 168 ALA A N 1
ATOM 1316 C CA . ALA A 1 168 ? 13.101 3.020 -8.405 1.00 97.56 168 ALA A CA 1
ATOM 1317 C C . ALA A 1 168 ? 11.791 3.822 -8.284 1.00 97.56 168 ALA A C 1
ATOM 1319 O O . ALA A 1 168 ? 11.080 3.730 -7.275 1.00 97.56 168 ALA A O 1
ATOM 1320 N N . GLU A 1 169 ? 11.445 4.566 -9.334 1.00 98.50 169 GLU A N 1
ATOM 1321 C CA . GLU A 1 169 ? 10.227 5.378 -9.413 1.00 98.50 169 GLU A CA 1
ATOM 1322 C C . GLU A 1 169 ? 9.363 4.952 -10.607 1.00 98.50 169 GLU A C 1
ATOM 1324 O O . GLU A 1 169 ? 9.820 4.953 -11.749 1.00 98.50 169 GLU A O 1
ATOM 1329 N N . ILE A 1 170 ? 8.103 4.594 -10.338 1.00 98.56 170 ILE A N 1
ATOM 1330 C CA . ILE A 1 170 ? 7.105 4.190 -11.337 1.00 98.56 170 ILE A CA 1
ATOM 1331 C C . ILE A 1 170 ? 5.910 5.143 -11.251 1.00 98.56 170 ILE A C 1
ATOM 1333 O O . ILE A 1 170 ? 5.251 5.202 -10.209 1.00 98.56 170 ILE A O 1
ATOM 1337 N N . PHE A 1 171 ? 5.607 5.878 -12.319 1.00 98.62 171 PHE A N 1
ATOM 1338 C CA . PHE A 1 171 ? 4.533 6.880 -12.304 1.00 98.62 171 PHE A CA 1
ATOM 1339 C C . PHE A 1 171 ? 3.889 7.118 -13.674 1.00 98.62 171 PHE A C 1
ATOM 1341 O O . PHE A 1 171 ? 4.083 6.327 -14.597 1.00 98.62 171 PHE A O 1
ATOM 1348 N N . ASP A 1 172 ? 3.062 8.162 -13.795 1.00 98.38 172 ASP A N 1
ATOM 1349 C CA . ASP A 1 172 ? 2.128 8.362 -14.90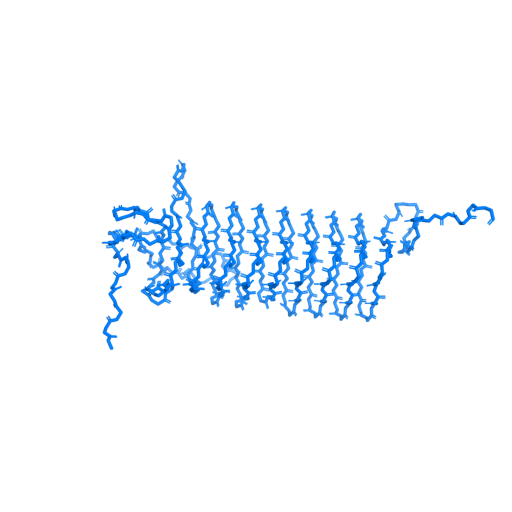7 1.00 98.38 172 ASP A CA 1
ATOM 1350 C C . ASP A 1 172 ? 1.229 7.125 -15.098 1.00 98.38 172 ASP A C 1
ATOM 1352 O O . ASP A 1 172 ? 0.580 6.702 -14.146 1.00 98.38 172 ASP A O 1
ATOM 1356 N N . GLN A 1 173 ? 1.161 6.530 -16.292 1.00 97.88 173 GLN A N 1
ATOM 1357 C CA . GLN A 1 173 ? 0.392 5.315 -16.600 1.00 97.88 173 GLN A CA 1
ATOM 1358 C C . GLN A 1 173 ? 1.281 4.068 -16.756 1.00 97.88 173 GLN A C 1
ATOM 1360 O O . GLN A 1 173 ? 0.830 3.047 -17.292 1.00 97.88 173 GLN A O 1
ATOM 1365 N N . ALA A 1 174 ? 2.531 4.131 -16.287 1.00 97.62 174 ALA A N 1
ATOM 1366 C CA . ALA A 1 174 ? 3.508 3.066 -16.456 1.00 97.62 174 ALA A CA 1
ATOM 1367 C C . ALA A 1 174 ? 3.050 1.729 -15.853 1.00 97.62 174 ALA A C 1
ATOM 1369 O O . ALA A 1 174 ? 2.364 1.665 -14.823 1.00 97.62 174 ALA A O 1
ATOM 1370 N N . LYS A 1 175 ? 3.474 0.628 -16.479 1.00 98.50 175 LYS A N 1
ATOM 1371 C CA . LYS A 1 175 ? 3.153 -0.736 -16.045 1.00 98.50 175 LYS A CA 1
ATOM 1372 C C . LYS A 1 175 ? 4.417 -1.561 -15.870 1.00 98.50 175 LYS A C 1
ATOM 1374 O O . LYS A 1 175 ? 5.230 -1.653 -16.783 1.00 98.50 175 LYS A O 1
ATOM 1379 N N . VAL A 1 176 ? 4.529 -2.247 -14.737 1.00 98.19 176 VAL A N 1
ATOM 1380 C CA . VAL A 1 176 ? 5.594 -3.225 -14.474 1.00 98.19 176 VAL A CA 1
ATOM 1381 C C . VAL A 1 176 ? 4.958 -4.555 -14.089 1.00 98.19 176 VAL A C 1
ATOM 1383 O O . VAL A 1 176 ? 4.210 -4.623 -13.113 1.00 98.19 176 VAL A O 1
ATOM 1386 N N . TYR A 1 177 ? 5.203 -5.613 -14.859 1.00 98.38 177 TYR A N 1
ATOM 1387 C CA . TYR A 1 177 ? 4.503 -6.884 -14.669 1.00 98.38 177 TYR A CA 1
ATOM 1388 C C . TYR A 1 177 ? 5.308 -8.130 -15.050 1.00 98.38 177 TYR A C 1
ATOM 1390 O O . TYR A 1 177 ? 6.521 -8.081 -15.242 1.00 98.38 177 TYR A O 1
ATOM 1398 N N . ASP A 1 178 ? 4.641 -9.288 -15.066 1.00 97.31 178 ASP A N 1
ATOM 1399 C CA . ASP A 1 178 ? 5.252 -10.612 -15.206 1.00 97.31 178 ASP A CA 1
ATOM 1400 C C . ASP A 1 178 ? 6.352 -10.860 -14.172 1.00 97.31 178 ASP A C 1
ATOM 1402 O O . ASP A 1 178 ? 6.051 -10.911 -12.991 1.00 97.31 178 ASP A O 1
ATOM 1406 N N . LYS A 1 179 ? 7.607 -11.073 -14.561 1.00 95.75 179 LYS A N 1
ATOM 1407 C CA . LYS A 1 179 ? 8.743 -11.296 -13.654 1.00 95.75 179 LYS A CA 1
ATOM 1408 C C . LYS A 1 179 ? 9.760 -10.154 -13.731 1.00 95.75 179 LYS A C 1
ATOM 1410 O O . LYS A 1 179 ? 10.908 -10.366 -13.352 1.00 95.75 179 LYS A O 1
ATOM 1415 N N . ALA A 1 180 ? 9.349 -8.984 -14.222 1.00 94.69 180 ALA A N 1
ATOM 1416 C CA . ALA A 1 180 ? 10.227 -7.833 -14.366 1.00 94.69 180 ALA A CA 1
ATOM 1417 C C . ALA A 1 180 ? 10.870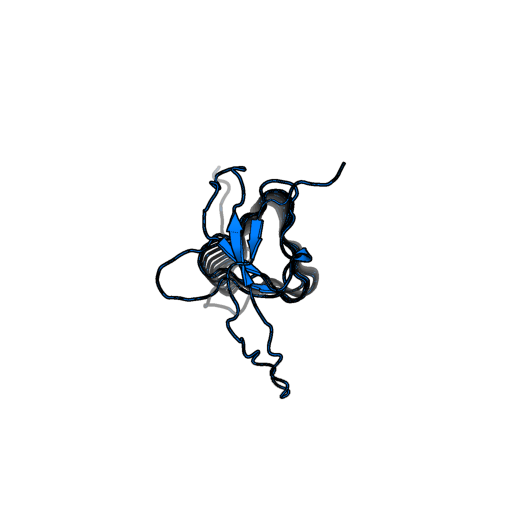 -7.420 -13.032 1.00 94.69 180 ALA A C 1
ATOM 1419 O O . ALA A 1 180 ? 10.222 -7.437 -11.978 1.00 94.69 180 ALA A O 1
ATOM 1420 N N . LEU A 1 181 ? 12.139 -7.032 -13.100 1.00 95.25 181 LEU A N 1
ATOM 1421 C CA . LEU A 1 181 ? 12.914 -6.446 -12.016 1.00 95.25 181 LEU A CA 1
ATOM 1422 C C . LEU A 1 181 ? 13.196 -4.985 -12.371 1.00 95.25 181 LEU A C 1
ATOM 1424 O O . LEU A 1 181 ? 13.680 -4.704 -13.463 1.00 95.25 181 LEU A O 1
ATOM 1428 N N . VAL A 1 182 ? 12.867 -4.069 -11.462 1.00 95.38 182 VAL A N 1
ATOM 1429 C CA . VAL A 1 182 ? 13.168 -2.638 -11.587 1.00 95.38 182 VAL A CA 1
ATOM 1430 C C . VAL A 1 182 ? 13.794 -2.164 -10.280 1.00 95.38 182 VAL A C 1
ATOM 1432 O O . VAL A 1 182 ? 13.158 -2.251 -9.228 1.00 95.38 182 VAL A O 1
ATOM 1435 N N . TYR A 1 183 ? 15.040 -1.703 -10.315 1.00 95.31 183 TYR A N 1
ATOM 1436 C CA . TYR A 1 183 ? 15.783 -1.333 -9.108 1.00 95.31 183 TYR A CA 1
ATOM 1437 C C . TYR A 1 183 ? 16.831 -0.244 -9.360 1.00 95.31 183 TYR A C 1
ATOM 1439 O O . TYR A 1 183 ? 16.811 0.420 -10.395 1.00 95.31 183 TYR A O 1
ATOM 1447 N N . GLY A 1 184 ? 17.712 0.009 -8.387 1.00 92.31 184 GLY A N 1
ATOM 1448 C CA . GLY A 1 184 ? 18.658 1.121 -8.451 1.00 92.31 184 GLY A CA 1
ATOM 1449 C C . GLY A 1 184 ? 17.943 2.473 -8.381 1.00 92.31 184 GLY A C 1
ATOM 1450 O O . GLY A 1 184 ? 17.187 2.723 -7.446 1.00 92.31 184 GLY A O 1
ATOM 1451 N N . HIS A 1 185 ? 18.192 3.342 -9.358 1.00 92.81 185 HIS A N 1
ATOM 1452 C CA . HIS A 1 185 ? 17.575 4.664 -9.533 1.00 92.81 185 HIS A CA 1
ATOM 1453 C C . HIS A 1 185 ? 16.687 4.725 -10.795 1.00 92.81 185 HIS A C 1
ATOM 1455 O O . HIS A 1 185 ? 16.477 5.801 -11.361 1.00 92.81 185 HIS A O 1
ATOM 1461 N N . ALA A 1 186 ? 16.194 3.572 -11.262 1.00 93.06 186 ALA A N 1
ATOM 1462 C CA . ALA A 1 186 ? 15.448 3.487 -12.507 1.00 93.06 186 ALA A CA 1
ATOM 1463 C C . ALA A 1 186 ? 14.126 4.264 -12.432 1.00 93.06 186 ALA A C 1
ATOM 1465 O O . ALA A 1 186 ? 13.434 4.268 -11.414 1.00 93.06 186 ALA A O 1
ATOM 1466 N N . THR A 1 187 ? 13.762 4.904 -13.537 1.00 95.00 187 THR A N 1
ATOM 1467 C CA . THR A 1 187 ? 12.553 5.713 -13.689 1.00 95.00 187 THR A CA 1
ATOM 1468 C C . THR A 1 187 ? 11.704 5.150 -14.822 1.00 95.00 187 THR A C 1
ATOM 1470 O O . THR A 1 187 ? 12.162 5.086 -15.960 1.00 95.00 187 THR A O 1
ATOM 1473 N N . ILE A 1 188 ? 10.465 4.755 -14.526 1.00 95.38 188 ILE A N 1
ATOM 1474 C CA . ILE A 1 188 ? 9.484 4.286 -15.514 1.00 95.38 188 ILE A CA 1
ATOM 1475 C C . ILE A 1 188 ? 8.275 5.225 -15.483 1.00 95.38 188 ILE A C 1
ATOM 1477 O O . ILE A 1 188 ? 7.624 5.375 -14.447 1.00 95.38 188 ILE A O 1
ATOM 1481 N N . ARG A 1 189 ? 7.966 5.859 -16.613 1.00 95.38 189 ARG A N 1
ATOM 1482 C CA . ARG A 1 189 ? 6.957 6.926 -16.715 1.00 95.38 189 ARG A CA 1
ATOM 1483 C C . ARG A 1 189 ? 6.237 6.929 -18.064 1.00 95.38 189 ARG A C 1
ATOM 1485 O O . ARG A 1 189 ? 6.486 6.071 -18.910 1.00 95.38 189 ARG A O 1
ATOM 1492 N N . GLY A 1 190 ? 5.349 7.893 -18.291 1.00 93.75 190 GLY A N 1
ATOM 1493 C CA . GLY A 1 190 ? 4.455 7.902 -19.449 1.00 93.75 190 GLY A CA 1
ATOM 1494 C C . GLY A 1 190 ? 3.538 6.675 -19.480 1.00 93.75 190 GLY A C 1
ATOM 1495 O O . GLY A 1 190 ? 2.957 6.300 -18.466 1.00 93.75 190 GLY A O 1
ATOM 1496 N N . ASP A 1 191 ? 3.432 6.040 -20.642 1.00 93.19 191 ASP A N 1
ATOM 1497 C CA . ASP A 1 191 ? 2.669 4.811 -20.892 1.00 93.19 191 ASP A CA 1
ATOM 1498 C C . ASP A 1 191 ? 3.590 3.567 -20.967 1.00 93.19 191 ASP A C 1
ATOM 1500 O O . ASP A 1 191 ? 3.217 2.542 -21.547 1.00 93.19 191 ASP A O 1
ATOM 1504 N N . ALA A 1 192 ? 4.813 3.651 -20.419 1.00 92.56 192 ALA A N 1
ATOM 1505 C CA . ALA A 1 192 ? 5.843 2.637 -20.617 1.00 92.56 192 ALA A CA 1
ATOM 1506 C C . ALA A 1 192 ? 5.476 1.303 -19.948 1.00 92.56 192 ALA A C 1
ATOM 1508 O O . ALA A 1 192 ? 4.893 1.259 -18.861 1.00 92.56 192 ALA A O 1
ATOM 1509 N N . GLU A 1 193 ? 5.850 0.191 -20.581 1.00 94.81 193 GLU A N 1
ATOM 1510 C CA . GLU A 1 193 ? 5.557 -1.161 -20.105 1.00 94.81 193 GLU A CA 1
ATOM 1511 C C . GLU A 1 193 ? 6.831 -1.997 -19.955 1.00 94.81 193 GLU A C 1
ATOM 1513 O O . GLU A 1 193 ? 7.510 -2.290 -20.939 1.00 94.81 193 GLU A O 1
ATOM 1518 N N . ILE A 1 194 ? 7.117 -2.447 -18.732 1.00 92.69 194 ILE A N 1
ATOM 1519 C CA . ILE A 1 194 ? 8.231 -3.339 -18.393 1.00 92.69 194 ILE A CA 1
ATOM 1520 C C . ILE A 1 194 ? 7.669 -4.716 -18.019 1.00 92.69 194 ILE A C 1
ATOM 1522 O O . ILE A 1 194 ? 6.901 -4.835 -17.061 1.00 92.69 194 ILE A O 1
ATOM 1526 N N . TYR A 1 195 ? 8.017 -5.766 -18.763 1.00 94.00 195 TYR A N 1
ATOM 1527 C CA . TYR A 1 195 ? 7.374 -7.078 -18.611 1.00 94.00 195 TYR A CA 1
ATOM 1528 C C . TYR A 1 195 ? 8.256 -8.266 -19.021 1.00 94.00 195 TYR A C 1
ATOM 1530 O O . TYR A 1 195 ? 9.458 -8.137 -19.272 1.00 94.00 195 TYR A O 1
ATOM 1538 N N . GLY A 1 196 ? 7.685 -9.474 -19.035 1.00 90.19 196 GLY A N 1
ATOM 1539 C CA . GLY A 1 196 ? 8.431 -10.713 -19.225 1.00 90.19 196 GLY A CA 1
ATOM 1540 C C . GLY A 1 196 ? 9.450 -10.939 -18.104 1.00 90.19 196 GLY A C 1
ATOM 1541 O O . GLY A 1 196 ? 9.103 -10.909 -16.927 1.00 90.19 196 GLY A O 1
ATOM 1542 N N . ASN A 1 197 ? 10.709 -11.187 -18.472 1.00 88.69 197 ASN A N 1
ATOM 1543 C CA . ASN A 1 197 ? 11.836 -11.305 -17.535 1.00 88.69 197 ASN A CA 1
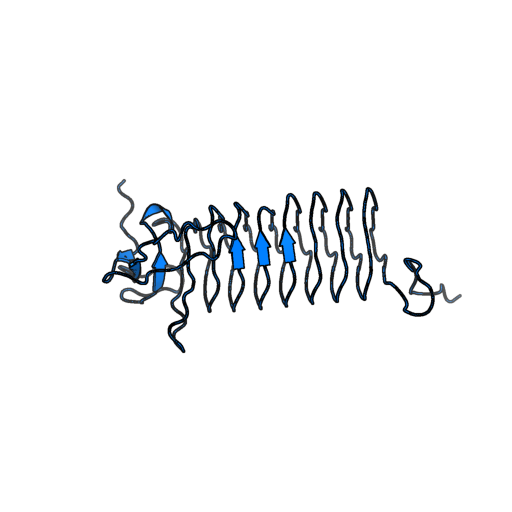ATOM 1544 C C . ASN A 1 197 ? 12.761 -10.072 -17.594 1.00 88.69 197 ASN A C 1
ATOM 1546 O O . ASN A 1 197 ? 13.969 -10.236 -17.464 1.00 88.69 197 ASN A O 1
ATOM 1550 N N . ALA A 1 198 ? 12.229 -8.880 -17.901 1.00 88.06 198 ALA A N 1
ATOM 1551 C CA . ALA A 1 198 ? 13.022 -7.650 -17.964 1.00 88.06 198 ALA A CA 1
ATOM 1552 C C . ALA A 1 198 ? 13.829 -7.413 -16.682 1.00 88.06 198 ALA A C 1
ATOM 1554 O O . ALA A 1 198 ? 13.328 -7.655 -15.585 1.00 88.06 198 ALA A O 1
ATOM 1555 N N . ASP A 1 199 ? 15.054 -6.925 -16.849 1.00 89.12 199 ASP A N 1
ATOM 1556 C CA . ASP A 1 199 ? 15.969 -6.575 -15.769 1.00 89.12 199 ASP A CA 1
ATOM 1557 C C . ASP A 1 199 ? 16.418 -5.128 -15.998 1.00 89.12 199 ASP A C 1
ATOM 1559 O O . ASP A 1 199 ? 17.067 -4.838 -17.005 1.00 89.12 199 ASP A O 1
ATOM 1563 N N . VAL A 1 200 ? 15.937 -4.210 -15.159 1.00 87.44 200 VAL A N 1
ATOM 1564 C CA . VAL A 1 200 ? 16.091 -2.759 -15.314 1.00 87.44 200 VAL A CA 1
ATOM 1565 C C . VAL A 1 200 ? 16.728 -2.180 -14.059 1.00 87.44 200 VAL A C 1
ATOM 1567 O O . VAL A 1 200 ? 16.157 -2.274 -12.970 1.00 87.44 200 VAL A O 1
ATOM 1570 N N . ASP A 1 201 ? 17.874 -1.527 -14.219 1.00 85.81 201 ASP A N 1
ATOM 1571 C CA . ASP A 1 201 ? 18.657 -1.011 -13.106 1.00 85.81 201 ASP A CA 1
ATOM 1572 C C . ASP A 1 201 ? 19.298 0.356 -13.359 1.00 85.81 201 ASP A C 1
ATOM 1574 O O . ASP A 1 201 ? 19.037 1.031 -14.360 1.00 85.81 201 ASP A O 1
ATOM 1578 N N . ASP A 1 202 ? 20.100 0.786 -12.382 1.00 82.19 202 ASP A N 1
ATOM 1579 C CA . ASP A 1 202 ? 20.854 2.035 -12.391 1.00 82.19 202 ASP A CA 1
ATOM 1580 C C . ASP A 1 202 ? 19.983 3.256 -12.708 1.00 82.19 202 ASP A C 1
ATOM 1582 O O . ASP A 1 202 ? 18.997 3.491 -12.024 1.00 82.19 202 ASP A O 1
ATOM 1586 N N . TYR A 1 203 ? 20.357 4.073 -13.691 1.00 81.19 203 TYR A N 1
ATOM 1587 C CA . TYR A 1 203 ? 19.679 5.320 -14.058 1.00 81.19 203 TYR A CA 1
ATOM 1588 C C . TYR A 1 203 ? 18.854 5.168 -15.342 1.00 81.19 203 TYR A C 1
ATOM 1590 O O . TYR A 1 203 ? 18.727 6.123 -16.112 1.00 81.19 203 TYR A O 1
ATOM 1598 N N . ALA A 1 204 ? 18.342 3.966 -15.622 1.00 80.81 204 ALA A N 1
ATOM 1599 C CA . ALA A 1 204 ? 17.474 3.760 -16.773 1.00 80.81 204 ALA A CA 1
ATOM 1600 C C . ALA A 1 204 ? 16.223 4.657 -16.673 1.00 80.81 204 ALA A C 1
ATOM 1602 O O . ALA A 1 204 ? 15.571 4.693 -15.634 1.00 80.81 204 ALA A O 1
ATOM 1603 N N . ASP A 1 205 ? 15.890 5.379 -17.745 1.00 86.12 205 ASP A N 1
ATOM 1604 C CA . ASP A 1 205 ? 14.709 6.250 -17.844 1.00 86.12 205 ASP A CA 1
ATOM 1605 C C . ASP A 1 205 ? 13.873 5.788 -19.038 1.00 86.12 205 ASP A C 1
ATOM 1607 O O . ASP A 1 205 ? 14.255 6.027 -20.186 1.00 86.12 205 ASP A O 1
ATOM 1611 N N . PHE A 1 206 ? 12.769 5.097 -18.749 1.00 85.44 206 PHE A N 1
ATOM 1612 C CA . PHE A 1 206 ? 11.811 4.610 -19.735 1.00 85.44 206 PHE A CA 1
ATOM 1613 C C . PHE A 1 206 ? 10.545 5.457 -19.705 1.00 85.44 206 PHE A C 1
ATOM 1615 O O . PHE A 1 206 ? 9.985 5.718 -18.637 1.00 85.44 206 PHE A O 1
ATOM 1622 N N . ARG A 1 207 ? 10.079 5.885 -20.876 1.00 82.62 207 ARG A N 1
ATOM 1623 C CA . ARG A 1 207 ? 9.019 6.899 -20.994 1.00 82.62 207 ARG A CA 1
ATOM 1624 C C . ARG A 1 207 ? 8.117 6.682 -22.200 1.00 82.62 207 ARG A C 1
ATOM 1626 O O . ARG A 1 207 ? 8.382 5.839 -23.052 1.00 82.62 207 ARG A O 1
ATOM 1633 N N . ASP A 1 208 ? 7.069 7.496 -22.293 1.00 85.69 208 ASP A N 1
ATOM 1634 C CA . ASP A 1 208 ? 6.109 7.472 -23.398 1.00 85.69 208 ASP A CA 1
ATOM 1635 C C . ASP A 1 208 ? 5.571 6.049 -23.619 1.00 85.69 208 ASP A C 1
ATOM 1637 O O . ASP A 1 208 ? 5.217 5.391 -22.657 1.00 85.69 208 ASP A O 1
ATOM 1641 N N . ASN A 1 209 ? 5.516 5.544 -24.850 1.00 82.75 209 ASN A N 1
ATOM 1642 C CA . ASN A 1 209 ? 4.994 4.206 -25.154 1.00 82.75 209 ASN A CA 1
ATOM 1643 C C . ASN A 1 209 ? 6.087 3.118 -25.204 1.00 82.75 209 ASN A C 1
ATOM 1645 O O . ASN A 1 209 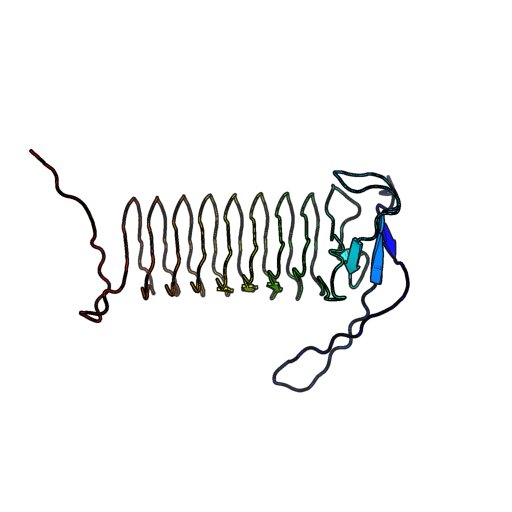? 5.938 2.127 -25.928 1.00 82.75 209 ASN A O 1
ATOM 1649 N N . GLU A 1 210 ? 7.217 3.307 -24.516 1.00 80.88 210 GLU A N 1
ATOM 1650 C CA . GLU A 1 210 ? 8.321 2.346 -24.549 1.00 80.88 210 GLU A CA 1
ATOM 1651 C C . GLU A 1 210 ? 7.920 0.998 -23.944 1.00 80.88 210 GLU A C 1
ATOM 1653 O O . GLU A 1 210 ? 7.350 0.913 -22.859 1.00 80.88 210 GLU A O 1
ATOM 1658 N N . LYS A 1 211 ? 8.242 -0.084 -24.657 1.00 82.62 211 LYS A N 1
ATOM 1659 C CA . LYS A 1 211 ? 7.990 -1.455 -24.215 1.00 82.62 211 LYS A CA 1
ATOM 1660 C C . LYS A 1 211 ? 9.308 -2.183 -24.040 1.00 82.62 211 LYS A C 1
ATOM 1662 O O . LYS A 1 211 ? 10.079 -2.311 -24.991 1.00 82.62 211 LYS A O 1
ATOM 1667 N N . VAL A 1 212 ? 9.541 -2.679 -22.833 1.00 79.69 212 VAL A N 1
ATOM 1668 C CA . VAL A 1 212 ? 10.784 -3.329 -22.430 1.00 79.69 212 VAL A CA 1
ATOM 1669 C C . VAL A 1 212 ? 10.481 -4.738 -21.967 1.00 79.69 212 VAL A C 1
ATOM 1671 O O . VAL A 1 212 ? 9.727 -4.960 -21.019 1.00 79.69 212 VAL A O 1
ATOM 1674 N N . TYR A 1 213 ? 11.101 -5.703 -22.631 1.00 78.38 213 TYR A N 1
ATOM 1675 C CA . TYR A 1 213 ? 10.998 -7.101 -22.253 1.00 78.38 213 TYR A CA 1
ATOM 1676 C C . TYR A 1 213 ? 12.275 -7.853 -22.618 1.00 78.38 213 TYR A C 1
ATOM 1678 O O . TYR A 1 213 ? 13.013 -7.488 -23.534 1.00 78.38 213 TYR A O 1
ATOM 1686 N N . MET A 1 214 ? 12.540 -8.940 -21.898 1.00 61.06 214 MET A N 1
ATOM 1687 C CA . MET A 1 214 ? 13.603 -9.879 -22.255 1.00 61.06 214 MET A CA 1
ATOM 1688 C C . MET A 1 214 ? 13.024 -10.991 -23.128 1.00 61.06 214 MET A C 1
ATOM 1690 O O . MET A 1 214 ? 12.151 -11.745 -22.690 1.00 61.06 214 MET A O 1
ATOM 1694 N N . CYS A 1 215 ? 13.515 -11.103 -24.364 1.00 51.12 215 CYS A N 1
ATOM 1695 C CA . CYS A 1 215 ? 13.210 -12.225 -25.247 1.00 51.12 215 CYS A CA 1
ATOM 1696 C C . CYS A 1 215 ? 14.157 -13.390 -24.927 1.00 51.12 215 CYS A C 1
ATOM 1698 O O . CYS A 1 215 ? 15.373 -13.225 -24.961 1.00 51.12 215 CYS A O 1
ATOM 1700 N N . ASN A 1 216 ? 13.621 -14.591 -24.687 1.00 49.06 216 ASN A N 1
ATOM 1701 C CA . ASN A 1 216 ? 14.406 -15.793 -24.349 1.00 49.06 216 ASN A CA 1
ATOM 1702 C C . ASN A 1 216 ? 15.427 -16.229 -25.432 1.00 49.06 216 ASN A C 1
ATOM 1704 O O . ASN A 1 216 ? 16.137 -17.211 -25.230 1.00 49.06 216 ASN A O 1
ATOM 1708 N N . CYS A 1 217 ? 15.501 -15.548 -26.582 1.00 46.41 217 CYS A N 1
ATOM 1709 C CA . CYS A 1 217 ? 16.435 -15.859 -27.665 1.00 46.41 217 CYS A CA 1
ATOM 1710 C C . CYS A 1 217 ? 17.808 -15.177 -27.527 1.00 46.41 217 CYS A C 1
ATOM 1712 O O . CYS A 1 217 ? 18.776 -15.685 -28.091 1.00 46.41 217 CYS A O 1
ATOM 1714 N N . CYS A 1 218 ? 17.934 -14.071 -26.787 1.00 39.53 218 CYS A N 1
ATOM 1715 C CA . CYS A 1 218 ? 19.203 -13.367 -26.567 1.00 39.53 218 CYS A CA 1
ATOM 1716 C C . CYS A 1 218 ? 19.139 -12.688 -25.193 1.00 39.53 218 CYS A C 1
ATOM 1718 O O . CYS A 1 218 ? 18.172 -11.983 -24.939 1.00 39.53 218 CYS A O 1
ATOM 1720 N N . ASN A 1 219 ? 20.135 -12.865 -24.318 1.00 44.09 219 ASN A N 1
ATOM 1721 C CA . ASN A 1 219 ? 20.256 -12.163 -23.026 1.00 44.09 219 ASN A CA 1
ATOM 1722 C C . ASN A 1 219 ? 20.473 -10.637 -23.208 1.00 44.09 219 ASN A C 1
ATOM 1724 O O . ASN A 1 219 ? 21.479 -10.087 -22.768 1.00 44.09 219 ASN A O 1
ATOM 1728 N N . CYS A 1 220 ? 19.569 -9.950 -23.902 1.00 43.19 220 CYS A N 1
ATOM 1729 C CA . CYS A 1 220 ? 19.604 -8.525 -24.188 1.00 43.19 220 CYS A CA 1
ATOM 1730 C C . CYS A 1 220 ? 18.233 -7.930 -23.868 1.00 43.19 220 CYS A C 1
ATOM 1732 O O . CYS A 1 220 ? 17.211 -8.472 -24.300 1.00 43.19 220 CYS A O 1
ATOM 1734 N N . VAL A 1 221 ? 18.222 -6.806 -23.147 1.00 51.78 221 VAL A N 1
ATOM 1735 C CA . VAL A 1 221 ? 17.016 -6.005 -22.915 1.00 51.78 221 VAL A CA 1
ATOM 1736 C C . VAL A 1 221 ? 16.537 -5.501 -24.274 1.00 51.78 221 VAL A C 1
ATOM 1738 O O . VAL A 1 221 ? 17.182 -4.651 -24.888 1.00 51.78 221 VAL A O 1
ATOM 1741 N N . ASN A 1 222 ? 15.438 -6.060 -24.784 1.00 51.81 222 ASN A N 1
ATOM 1742 C CA . ASN A 1 222 ? 14.830 -5.579 -26.017 1.00 51.81 222 ASN A CA 1
ATOM 1743 C C . ASN A 1 222 ? 13.891 -4.426 -25.663 1.00 51.81 222 ASN A C 1
ATOM 1745 O O . ASN A 1 222 ? 12.849 -4.619 -25.040 1.00 51.81 222 ASN A O 1
ATOM 1749 N N . THR A 1 223 ? 14.253 -3.223 -26.099 1.00 51.66 223 THR A N 1
ATOM 1750 C CA . THR A 1 223 ? 13.414 -2.016 -26.035 1.00 51.66 223 THR A CA 1
ATOM 1751 C C . THR A 1 223 ? 12.475 -1.885 -27.241 1.00 51.66 223 THR A C 1
ATOM 1753 O O . THR A 1 223 ? 12.076 -0.783 -27.611 1.00 51.66 223 THR A O 1
ATOM 1756 N N . ARG A 1 224 ? 12.152 -2.983 -27.937 1.00 55.16 224 ARG A N 1
ATOM 1757 C CA . ARG A 1 224 ? 11.428 -2.914 -29.214 1.00 55.16 224 ARG A CA 1
ATOM 1758 C C . ARG A 1 224 ? 10.316 -3.939 -29.321 1.00 55.16 224 ARG A C 1
ATOM 1760 O O . ARG A 1 224 ? 10.597 -5.122 -29.448 1.00 55.16 224 ARG A O 1
ATOM 1767 N N . ASP A 1 225 ? 9.087 -3.422 -29.323 1.00 44.22 225 ASP A N 1
ATOM 1768 C CA . ASP A 1 225 ? 7.960 -3.814 -30.190 1.00 44.22 225 ASP A CA 1
ATOM 1769 C C . ASP A 1 225 ? 6.759 -2.887 -29.891 1.00 44.22 225 ASP A C 1
ATOM 1771 O O . ASP A 1 225 ? 6.345 -2.819 -28.741 1.00 44.22 225 ASP A O 1
ATOM 1775 N N . MET A 1 226 ? 6.102 -2.125 -30.784 1.00 44.16 226 MET A N 1
ATOM 1776 C CA . MET A 1 226 ? 6.081 -1.900 -32.250 1.00 44.16 226 MET A CA 1
ATOM 1777 C C . MET A 1 226 ? 5.350 -0.535 -32.486 1.00 44.16 226 MET A C 1
ATOM 1779 O O . MET A 1 226 ? 4.678 -0.064 -31.573 1.00 44.16 226 MET A O 1
ATOM 1783 N N . ALA A 1 227 ? 5.361 0.157 -33.638 1.00 35.22 227 ALA A N 1
ATOM 1784 C CA . ALA A 1 227 ? 5.046 -0.352 -34.979 1.00 35.22 227 ALA A CA 1
ATOM 1785 C C . ALA A 1 227 ? 5.380 0.658 -36.119 1.00 35.22 227 ALA A C 1
ATOM 1787 O O . ALA A 1 227 ? 5.716 1.810 -35.845 1.00 35.22 227 ALA A O 1
ATOM 1788 N N . PRO A 1 228 ? 5.312 0.225 -37.397 1.00 36.16 228 PRO A N 1
ATOM 1789 C CA . PRO A 1 228 ? 5.857 0.920 -38.556 1.00 36.16 228 PRO A CA 1
ATOM 1790 C C . PRO A 1 228 ? 4.974 2.103 -38.949 1.00 36.16 228 PRO A C 1
ATOM 1792 O O . PRO A 1 228 ? 3.747 1.992 -38.967 1.00 36.16 228 PRO A O 1
ATOM 1795 N N . HIS A 1 229 ? 5.585 3.210 -39.362 1.00 28.70 229 HIS A N 1
ATOM 1796 C CA . HIS A 1 229 ? 4.853 4.162 -40.184 1.00 28.70 229 HIS A CA 1
ATOM 1797 C C . HIS A 1 229 ? 4.586 3.516 -41.548 1.00 28.70 229 HIS A C 1
ATOM 1799 O O . HIS A 1 229 ? 5.497 3.253 -42.332 1.00 28.70 229 HIS A O 1
ATOM 1805 N N . ILE A 1 230 ? 3.311 3.180 -41.749 1.00 31.12 230 ILE A N 1
ATOM 1806 C CA . ILE A 1 230 ? 2.680 2.885 -43.030 1.00 31.12 230 ILE A CA 1
ATOM 1807 C C . ILE A 1 230 ? 2.417 4.228 -43.734 1.00 31.12 230 ILE A C 1
ATOM 1809 O O . ILE A 1 230 ? 1.763 5.096 -43.154 1.00 31.12 230 ILE A O 1
ATOM 1813 N N . ILE A 1 231 ? 2.886 4.286 -44.990 1.00 34.47 231 ILE A N 1
ATOM 1814 C CA . ILE A 1 231 ? 2.915 5.363 -46.010 1.00 34.47 231 ILE A CA 1
ATOM 1815 C C . ILE A 1 231 ? 3.994 6.429 -45.797 1.00 34.47 231 ILE A C 1
ATOM 1817 O O . ILE A 1 231 ? 3.847 7.286 -44.902 1.00 34.47 231 ILE A O 1
#

Sequence (231 aa):
MSVRKKYEFVRKSVTFLYPDEQSLHKTVALFRIRALRDFGDVKAGDLGGFIEHEGNLSHEGNCWVSADSRDGYYSFEAGFVFGNAKISGDARVGNEARVFSNAQVYDCAEIFGGAYVYDQAKIYGNAKVAGALVYGQAEVYGQARVYGNAKVYDLARVYGRAKVYDHAEIFDQAKVYDKALVYGHATIRGDAEIYGNADVDDYADFRDNEKVYMCNCCNCVNTRDMAPHII